Protein AF-A0A804Q3P9-F1 (afdb_monomer_lite)

Foldseek 3Di:
DDWDQAPVQAIAAELDDACDPVNVVVRVVSVHAHAEYEQFWLDCRSLLRSQVVCVVRVNHAYEYEPPRADPPHGDDSVVSNDPNYDYDDAQDPPDPRNVFKTKGWQWFADQDNGITIGIWIAGVVVRDIDTDQQKDAAAQADDPPQDLVQLLVQLACDPLQVVLVVPDDQDRDRRDDDPVSSSLSSLSVVQVVLDPRRNHSSDSVVVSVVRHRDIDRRPSCVVRRCVRCVVRCVVVVD

InterPro domains:
  IPR025638 Protein of unknown function DUF4336 [PF14234] (1-201)
  IPR025638 Protein of unknown function DUF4336 [PTHR33835] (1-233)

Radius of gyration: 20.21 Å; chains: 1; bounding box: 46×42×52 Å

Organism: Zea mays (NCBI:txid4577)

Secondary structure (DSSP, 8-state):
-EEEE-TTSSEEEES-----HHHHHHHHHT-S-EEEEEE-BS-HHHHTTHHHHHTT-TTSEEEE-SS---SSS---GGGGT--SPEEP-TT-TTSTTTTTEEEEEEEEEEETTEEEEEEEEEETTTTEEE-SSSSEEB-SS--TTS-HHHHHHHHS--HHHHHHTTT----------SHHHHHHHHHHHHHHHHSSS-S-SSS-HHHHHHHBTSEE--HHHHHHTGGG-HHHHTTT--

pLDDT: mean 92.07, std 8.04, range [42.03, 98.81]

Structure (mmCIF, N/CA/C/O backbone):
data_AF-A0A804Q3P9-F1
#
_entry.id   AF-A0A804Q3P9-F1
#
loop_
_atom_site.group_PDB
_atom_site.id
_atom_site.type_symbol
_atom_site.label_atom_id
_atom_site.label_alt_id
_atom_site.label_comp_id
_atom_site.label_asym_id
_atom_site.label_entity_id
_atom_site.label_seq_id
_atom_site.pdbx_PDB_ins_code
_atom_site.Cartn_x
_atom_site.Cartn_y
_atom_site.Cartn_z
_atom_site.occupancy
_atom_site.B_iso_or_equiv
_atom_site.auth_seq_id
_atom_site.auth_comp_id
_atom_site.auth_asym_id
_atom_site.auth_atom_id
_atom_site.pdbx_PDB_model_num
ATOM 1 N N . MET A 1 1 ? -2.570 5.074 0.315 1.00 95.44 1 MET A N 1
ATOM 2 C CA . MET A 1 1 ? -3.382 5.423 1.496 1.00 95.44 1 MET A CA 1
ATOM 3 C C . MET A 1 1 ? -4.798 5.731 1.061 1.00 95.44 1 MET A C 1
ATOM 5 O O . MET A 1 1 ? -4.960 6.460 0.091 1.00 95.44 1 MET A O 1
ATOM 9 N N . THR A 1 2 ? -5.785 5.227 1.794 1.00 97.81 2 THR A N 1
ATOM 10 C CA . THR A 1 2 ? -7.207 5.556 1.606 1.00 97.81 2 THR A CA 1
ATOM 11 C C . THR A 1 2 ? -7.805 5.922 2.956 1.00 97.81 2 THR A C 1
ATOM 13 O O . THR A 1 2 ? -7.411 5.349 3.970 1.00 97.81 2 THR A O 1
ATOM 16 N N . VAL A 1 3 ? -8.722 6.886 2.987 1.00 98.44 3 VAL A N 1
ATOM 17 C CA . VAL A 1 3 ? -9.342 7.380 4.222 1.00 98.44 3 VAL A CA 1
ATOM 18 C C . VAL A 1 3 ? -10.855 7.271 4.093 1.00 98.44 3 VAL A C 1
ATOM 20 O O . VAL A 1 3 ? -11.415 7.708 3.090 1.00 98.44 3 VAL A O 1
ATOM 23 N N . ILE A 1 4 ? -11.505 6.692 5.100 1.00 98.38 4 ILE A N 1
ATOM 24 C CA . ILE A 1 4 ? -12.964 6.560 5.186 1.00 98.38 4 ILE A CA 1
ATOM 25 C C . ILE A 1 4 ? -13.426 7.255 6.466 1.00 98.38 4 ILE A C 1
ATOM 27 O O . ILE A 1 4 ? -12.866 7.012 7.533 1.00 98.38 4 ILE A O 1
ATOM 31 N N . LYS A 1 5 ? -14.445 8.114 6.369 1.00 98.12 5 LYS A N 1
ATOM 32 C CA . LYS A 1 5 ? -15.145 8.669 7.535 1.00 98.12 5 LYS A CA 1
ATOM 33 C C . LYS A 1 5 ? -16.239 7.684 7.949 1.00 98.12 5 LYS A C 1
ATOM 35 O O . LYS A 1 5 ? -17.147 7.427 7.164 1.00 98.12 5 LYS A O 1
ATOM 40 N N . LEU A 1 6 ? -16.109 7.105 9.138 1.00 98.19 6 LEU A N 1
ATOM 41 C CA . LEU A 1 6 ? -17.028 6.110 9.694 1.00 98.19 6 LEU A CA 1
ATOM 42 C C . LEU A 1 6 ? -18.285 6.775 10.276 1.00 98.19 6 LEU A C 1
ATOM 44 O O . LEU A 1 6 ? -18.275 7.966 10.597 1.00 98.19 6 LEU A O 1
ATOM 48 N N . LYS A 1 7 ? -19.347 5.995 10.521 1.00 97.00 7 LYS A N 1
ATOM 49 C CA . LYS A 1 7 ? -20.541 6.450 11.263 1.00 97.00 7 LYS A CA 1
ATOM 50 C C . LYS A 1 7 ? -20.246 6.866 12.701 1.00 97.00 7 LYS A C 1
ATOM 52 O O . LYS A 1 7 ? -21.023 7.636 13.257 1.00 97.00 7 LYS A O 1
ATOM 57 N N . SER A 1 8 ? -19.143 6.400 13.293 1.00 96.88 8 SER A N 1
ATOM 58 C CA . SER A 1 8 ? -18.662 6.889 14.597 1.00 96.88 8 SER A CA 1
ATOM 59 C C . SER A 1 8 ? -18.321 8.385 14.576 1.00 96.88 8 SER A C 1
ATOM 61 O O . SER A 1 8 ? -18.269 9.017 15.627 1.00 96.88 8 SER A O 1
ATOM 63 N N . GLY A 1 9 ? -18.106 8.957 13.387 1.00 97.38 9 GLY A N 1
ATOM 64 C CA . GLY A 1 9 ? -17.647 10.327 13.184 1.00 97.38 9 GLY A CA 1
ATOM 65 C C . GLY A 1 9 ? -16.133 10.438 13.007 1.00 97.38 9 GLY A C 1
ATOM 66 O O . GLY A 1 9 ? -15.660 11.507 12.621 1.00 97.38 9 GLY A O 1
ATOM 67 N N . GLY A 1 10 ? -15.377 9.360 13.236 1.00 98.25 10 GLY A N 1
ATOM 68 C CA . GLY A 1 10 ? -13.929 9.329 13.058 1.00 98.25 10 GLY A CA 1
ATOM 69 C C . GLY A 1 10 ? -13.450 8.803 11.709 1.00 98.25 10 GLY A C 1
ATOM 70 O O . GLY A 1 10 ? -14.211 8.300 10.882 1.00 98.25 10 GLY A O 1
ATOM 71 N N . LEU A 1 11 ? -12.144 8.936 11.485 1.00 98.81 11 LEU A N 1
ATOM 72 C CA . LEU A 1 11 ? -11.455 8.501 10.279 1.00 98.81 11 LEU A CA 1
ATOM 73 C C . LEU A 1 11 ? -10.784 7.145 10.488 1.00 98.81 11 LEU A C 1
ATOM 75 O O . LEU A 1 11 ? -10.030 6.930 11.444 1.00 98.81 11 LEU A O 1
ATOM 79 N N . TRP A 1 12 ? -11.002 6.272 9.515 1.00 98.75 12 TRP A N 1
ATOM 80 C CA . TRP A 1 12 ? -10.310 5.012 9.322 1.00 98.75 12 TRP A CA 1
ATOM 81 C C . TRP A 1 12 ? -9.314 5.161 8.170 1.00 98.75 12 TRP A C 1
ATOM 83 O O . TRP A 1 12 ? -9.692 5.504 7.048 1.00 98.75 12 TRP A O 1
ATOM 93 N N . VAL A 1 13 ? -8.027 4.958 8.455 1.00 98.75 13 VAL A N 1
ATOM 94 C CA . VAL A 1 13 ? -6.921 5.208 7.521 1.00 98.75 13 VAL A CA 1
ATOM 95 C C . VAL A 1 13 ? -6.264 3.891 7.118 1.00 98.75 13 VAL A C 1
ATOM 97 O O . VAL A 1 13 ? -5.602 3.247 7.927 1.00 98.75 13 VAL A O 1
ATOM 100 N N . HIS A 1 14 ? -6.390 3.525 5.846 1.00 98.56 14 HIS A N 1
ATOM 101 C CA . HIS A 1 14 ? -5.778 2.349 5.228 1.00 98.56 14 HIS A CA 1
ATOM 102 C C . HIS A 1 14 ? -4.409 2.661 4.626 1.00 98.56 14 HIS A C 1
ATOM 104 O O . HIS A 1 14 ? -4.298 3.605 3.839 1.00 98.56 14 HIS A O 1
ATOM 110 N N . ALA A 1 15 ? -3.403 1.828 4.918 1.00 97.94 15 ALA A N 1
ATOM 111 C CA . ALA A 1 15 ? -2.051 1.892 4.350 1.00 97.94 15 ALA A CA 1
ATOM 112 C C . ALA A 1 15 ? -1.486 3.329 4.352 1.00 97.94 15 ALA A C 1
ATOM 114 O O . ALA A 1 15 ? -1.353 3.937 3.277 1.00 97.94 15 ALA A O 1
ATOM 115 N N . PRO A 1 16 ? -1.235 3.915 5.541 1.00 97.75 16 PRO A N 1
ATOM 116 C CA . PRO A 1 16 ? -0.785 5.297 5.656 1.00 97.75 16 PRO A CA 1
ATOM 117 C C . PRO A 1 16 ? 0.536 5.520 4.915 1.00 97.75 16 PRO A C 1
ATOM 119 O O . PRO A 1 16 ? 1.426 4.671 4.922 1.00 97.75 16 PRO A O 1
ATOM 122 N N . ILE A 1 17 ? 0.662 6.690 4.294 1.00 96.88 17 ILE A N 1
ATOM 123 C CA . ILE A 1 17 ? 1.896 7.149 3.640 1.00 96.88 17 ILE A CA 1
ATOM 124 C C . ILE A 1 17 ? 2.666 8.099 4.563 1.00 96.88 17 ILE A C 1
ATOM 126 O O . ILE A 1 17 ? 2.261 8.340 5.702 1.00 96.88 17 ILE A O 1
ATOM 130 N N . ALA A 1 18 ? 3.785 8.646 4.086 1.00 97.31 18 ALA A N 1
ATOM 131 C CA . ALA A 1 18 ? 4.560 9.628 4.834 1.00 97.31 18 ALA A CA 1
ATOM 132 C C . ALA A 1 18 ? 3.657 10.771 5.353 1.00 97.31 18 ALA A C 1
ATOM 134 O O . ALA A 1 18 ? 2.952 11.395 4.558 1.00 97.31 18 ALA A O 1
ATOM 135 N N . PRO A 1 19 ? 3.678 11.085 6.664 1.00 97.62 19 PRO A N 1
ATOM 136 C CA . PRO A 1 19 ? 2.856 12.143 7.249 1.00 97.62 19 PRO A CA 1
ATOM 137 C C . PRO A 1 19 ? 3.461 13.528 6.970 1.00 97.62 19 PRO A C 1
ATOM 139 O O . PRO A 1 19 ? 3.905 14.230 7.887 1.00 97.62 19 PRO A O 1
ATOM 142 N N . THR A 1 20 ? 3.525 13.908 5.693 1.00 98.19 20 THR A N 1
ATOM 143 C CA . THR A 1 20 ? 3.968 15.241 5.268 1.00 98.19 20 THR A CA 1
ATOM 144 C C . THR A 1 20 ? 2.990 16.313 5.750 1.00 98.19 20 THR A C 1
ATOM 146 O O . THR A 1 20 ? 1.881 16.011 6.203 1.00 98.19 20 THR A O 1
ATOM 149 N N . LYS A 1 21 ? 3.383 17.589 5.671 1.00 98.31 21 LYS A N 1
ATOM 150 C CA . LYS A 1 21 ? 2.507 18.694 6.091 1.00 98.31 21 LYS A CA 1
ATOM 151 C C . LYS A 1 21 ? 1.207 18.699 5.285 1.00 98.31 21 LYS A C 1
ATOM 153 O O . LYS A 1 21 ? 0.142 18.846 5.870 1.00 98.31 21 LYS A O 1
ATOM 158 N N . GLU A 1 22 ? 1.310 18.453 3.986 1.00 97.56 22 GLU A N 1
ATOM 159 C CA . GLU A 1 22 ? 0.210 18.389 3.025 1.00 97.56 22 GLU A CA 1
ATOM 160 C C . GLU A 1 22 ? -0.720 17.216 3.349 1.00 97.56 22 GLU A C 1
ATOM 162 O O . GLU A 1 22 ? -1.927 17.397 3.466 1.00 97.56 22 GLU A O 1
ATOM 167 N N . CYS A 1 23 ? -0.162 16.024 3.599 1.00 97.81 23 CYS A N 1
ATOM 168 C CA . CYS A 1 23 ? -0.943 14.848 3.985 1.00 97.81 23 CYS A CA 1
ATOM 169 C C . CYS A 1 23 ? -1.743 15.081 5.275 1.00 97.81 23 CYS A C 1
ATOM 171 O O . CYS A 1 23 ? -2.920 14.733 5.357 1.00 97.81 23 CYS A O 1
ATOM 173 N N . ILE A 1 24 ? -1.107 15.663 6.295 1.00 98.19 24 ILE A N 1
ATOM 174 C CA . ILE A 1 24 ? -1.762 15.948 7.575 1.00 98.19 24 ILE A CA 1
ATOM 175 C C . ILE A 1 24 ? -2.804 17.060 7.429 1.00 98.19 24 ILE A C 1
ATOM 177 O O . ILE A 1 24 ? -3.842 17.001 8.085 1.00 98.19 24 ILE A O 1
ATOM 181 N N . GLN A 1 25 ? -2.551 18.054 6.580 1.00 98.12 25 GLN A N 1
ATOM 182 C CA . GLN A 1 25 ? -3.500 19.123 6.298 1.00 98.12 25 GLN A CA 1
ATOM 183 C C . GLN A 1 25 ? -4.765 18.582 5.613 1.00 98.12 25 GLN A C 1
ATOM 185 O O . GLN A 1 25 ? -5.858 18.842 6.106 1.00 98.12 25 GLN A O 1
ATOM 190 N N . MET A 1 26 ? -4.624 17.721 4.598 1.00 97.69 26 MET A N 1
ATOM 191 C CA . MET A 1 26 ? -5.769 17.070 3.941 1.00 97.69 26 MET A CA 1
ATOM 192 C C . MET A 1 26 ? -6.620 16.241 4.915 1.00 97.69 26 MET A C 1
ATOM 194 O O . MET A 1 26 ? -7.840 16.231 4.817 1.00 97.69 26 MET A O 1
ATOM 198 N N . LEU A 1 27 ? -6.006 15.563 5.892 1.00 97.94 27 LEU A N 1
ATOM 199 C CA . LEU A 1 27 ? -6.759 14.830 6.921 1.00 97.94 27 LEU A CA 1
ATOM 200 C C . LEU A 1 27 ? -7.539 15.760 7.855 1.00 97.94 27 LEU A C 1
ATOM 202 O O . LEU A 1 27 ? -8.645 15.420 8.263 1.00 97.94 27 LEU A O 1
ATOM 206 N N . LYS A 1 28 ? -6.975 16.924 8.199 1.00 96.56 28 LYS A N 1
ATOM 207 C CA . LYS A 1 28 ? -7.652 17.919 9.045 1.00 96.56 28 LYS A CA 1
ATOM 208 C C . LYS A 1 28 ? -8.864 18.531 8.350 1.00 96.56 28 LYS A C 1
ATOM 210 O O . LYS A 1 28 ? -9.855 18.803 9.016 1.00 96.56 28 LYS A O 1
ATOM 215 N N . GLU A 1 29 ? -8.800 18.711 7.035 1.00 98.00 29 GLU A N 1
ATOM 216 C CA . GLU A 1 29 ? -9.904 19.243 6.224 1.00 98.00 29 GLU A CA 1
ATOM 217 C C . GLU A 1 29 ? -11.140 18.331 6.210 1.00 98.00 29 GLU A C 1
ATOM 219 O O . GLU A 1 29 ? -12.243 18.806 5.960 1.00 98.00 29 GLU A O 1
ATOM 224 N N . LEU A 1 30 ? -10.991 17.042 6.546 1.00 97.62 30 LEU A N 1
ATOM 225 C CA . LEU A 1 30 ? -12.114 16.103 6.688 1.00 97.62 30 LEU A CA 1
ATOM 226 C C . LEU A 1 30 ? -12.936 16.310 7.977 1.00 97.62 30 LEU A C 1
ATOM 228 O O . LEU A 1 30 ? -13.959 15.635 8.164 1.00 97.62 30 LEU A O 1
ATOM 232 N N . ASP A 1 31 ? -12.478 17.208 8.858 1.00 96.19 31 ASP A N 1
ATOM 233 C CA . ASP A 1 31 ? -13.121 17.611 10.113 1.00 96.19 31 ASP A CA 1
ATOM 234 C C . ASP A 1 31 ? -13.619 16.409 10.934 1.00 96.19 31 ASP A C 1
ATOM 236 O O . ASP A 1 31 ? -14.812 16.203 11.181 1.00 96.19 31 ASP A O 1
ATOM 240 N N . ALA A 1 32 ? -12.680 15.510 11.239 1.00 98.00 32 ALA A N 1
ATOM 241 C CA . ALA A 1 32 ? -12.914 14.285 11.992 1.00 98.00 32 ALA A CA 1
ATOM 242 C C . ALA A 1 32 ? -11.611 13.782 12.641 1.00 98.00 32 ALA A C 1
ATOM 244 O O . ALA A 1 32 ? -10.532 13.914 12.052 1.00 98.00 32 ALA A O 1
ATOM 245 N N . PRO A 1 33 ? -11.670 13.184 13.843 1.00 98.06 33 PRO A N 1
ATOM 246 C CA . PRO A 1 33 ? -10.495 12.598 14.478 1.00 98.06 33 PRO A CA 1
ATOM 247 C C . PRO A 1 33 ? -10.064 11.315 13.758 1.00 98.06 33 PRO A C 1
ATOM 249 O O . PRO A 1 33 ? -10.901 10.511 13.366 1.00 98.06 33 PRO A O 1
ATOM 252 N N . VAL A 1 34 ? -8.757 11.064 13.640 1.00 98.62 34 VAL A N 1
ATOM 253 C CA . VAL A 1 34 ? -8.260 9.743 13.214 1.00 98.62 34 VAL A CA 1
ATOM 254 C C . VAL A 1 34 ? -8.448 8.747 14.356 1.00 98.62 34 VAL A C 1
ATOM 256 O O . VAL A 1 34 ? -7.781 8.849 15.385 1.00 98.62 34 VAL A O 1
ATOM 259 N N . GLU A 1 35 ? -9.355 7.789 14.169 1.00 98.50 35 GLU A N 1
ATOM 260 C CA . GLU A 1 35 ? -9.678 6.745 15.150 1.00 98.50 35 GLU A CA 1
ATOM 261 C C . GLU A 1 35 ? -8.872 5.472 14.906 1.00 98.50 35 GLU A C 1
ATOM 263 O O . GLU A 1 35 ? -8.449 4.802 15.855 1.00 98.50 35 GLU A O 1
ATOM 268 N N . HIS A 1 36 ? -8.632 5.138 13.636 1.00 98.69 36 HIS A N 1
ATOM 269 C CA . HIS A 1 36 ? -8.018 3.874 13.252 1.00 98.69 36 HIS A CA 1
ATOM 270 C C . HIS A 1 36 ? -6.950 4.062 12.180 1.00 98.69 36 HIS A C 1
ATOM 272 O O . HIS A 1 36 ? -7.174 4.720 11.166 1.00 98.69 36 HIS A O 1
ATOM 278 N N . ILE A 1 37 ? -5.791 3.442 12.400 1.00 98.81 37 ILE A N 1
ATOM 279 C CA . ILE A 1 37 ? -4.701 3.354 11.426 1.00 98.81 37 ILE A CA 1
ATOM 280 C C . ILE A 1 37 ? -4.478 1.881 11.120 1.00 98.81 37 ILE A C 1
ATOM 282 O O . ILE A 1 37 ? -4.207 1.098 12.028 1.00 98.81 37 ILE A O 1
ATOM 286 N N . VAL A 1 38 ? -4.570 1.510 9.850 1.00 98.75 38 VAL A N 1
ATOM 287 C CA . VAL A 1 38 ? -4.526 0.124 9.396 1.00 98.75 38 VAL A CA 1
ATOM 288 C C . VAL A 1 38 ? -3.304 -0.108 8.519 1.00 98.75 38 VAL A C 1
ATOM 290 O O . VAL A 1 38 ? -3.146 0.517 7.471 1.00 98.75 38 VAL A O 1
ATOM 293 N N . LEU A 1 39 ? -2.453 -1.040 8.943 1.00 98.62 39 LEU A N 1
ATOM 294 C CA . LEU A 1 39 ? -1.408 -1.651 8.130 1.00 98.62 39 LEU A CA 1
ATOM 295 C C . LEU A 1 39 ? -1.962 -2.959 7.536 1.00 98.62 39 LEU A C 1
ATOM 297 O O . LEU A 1 39 ? -2.027 -3.958 8.254 1.00 98.62 39 LEU A O 1
ATOM 301 N N . PRO A 1 40 ? -2.369 -2.978 6.258 1.00 97.81 40 PRO A N 1
ATOM 302 C CA . PRO A 1 40 ? -3.089 -4.109 5.668 1.00 97.81 40 PRO A CA 1
ATOM 303 C C . PRO A 1 40 ? -2.180 -5.249 5.196 1.00 97.81 40 PRO A C 1
ATOM 305 O O . PRO A 1 40 ? -2.678 -6.318 4.881 1.00 97.81 40 PRO A O 1
ATOM 308 N N . THR A 1 41 ? -0.861 -5.061 5.154 1.00 96.19 41 THR A N 1
ATOM 309 C CA . THR A 1 41 ? 0.103 -6.035 4.611 1.00 96.19 41 THR A CA 1
ATOM 310 C C . THR A 1 41 ? 1.348 -6.131 5.498 1.00 96.19 41 THR A C 1
ATOM 312 O O . THR A 1 41 ? 1.532 -5.338 6.425 1.00 96.19 41 THR A O 1
ATOM 315 N N . PHE A 1 42 ? 2.218 -7.111 5.252 1.00 92.81 42 PHE A N 1
ATOM 316 C CA . PHE A 1 42 ? 3.540 -7.186 5.890 1.00 92.81 42 PHE A CA 1
ATOM 317 C C . PHE A 1 42 ? 4.607 -6.332 5.191 1.00 92.81 42 PHE A C 1
ATOM 319 O O . PHE A 1 42 ? 5.658 -6.084 5.793 1.00 92.81 42 PHE A O 1
ATOM 326 N N . ALA A 1 43 ? 4.363 -5.943 3.936 1.00 91.06 43 ALA A N 1
ATOM 327 C CA . ALA A 1 43 ? 5.351 -5.342 3.050 1.00 91.06 43 ALA A CA 1
ATOM 328 C C . ALA A 1 43 ? 5.952 -4.051 3.638 1.00 91.06 43 ALA A C 1
ATOM 330 O O . ALA A 1 43 ? 5.263 -3.238 4.269 1.00 91.06 43 ALA A O 1
ATOM 331 N N . TYR A 1 44 ? 7.268 -3.889 3.492 1.00 91.31 44 TYR A N 1
ATOM 332 C CA . TYR A 1 44 ? 8.036 -2.858 4.193 1.00 91.31 44 TYR A CA 1
ATOM 333 C C . TYR A 1 44 ? 7.636 -1.442 3.756 1.00 91.31 44 TYR A C 1
ATOM 335 O O . TYR A 1 44 ? 7.470 -0.556 4.594 1.00 91.31 44 TYR A O 1
ATOM 343 N N . GLU A 1 45 ? 7.407 -1.256 2.462 1.00 91.69 45 GLU A N 1
ATOM 344 C CA . GLU A 1 45 ? 6.959 -0.027 1.810 1.00 91.69 45 GLU A CA 1
ATOM 345 C C . GLU A 1 45 ? 5.628 0.502 2.370 1.00 91.69 45 GLU A C 1
ATOM 347 O O . GLU A 1 45 ? 5.432 1.715 2.448 1.00 91.69 45 GLU A O 1
ATOM 352 N N . HIS A 1 46 ? 4.754 -0.384 2.856 1.00 95.31 46 HIS A N 1
ATOM 353 C CA . HIS A 1 46 ? 3.493 -0.024 3.511 1.00 95.31 46 HIS A CA 1
ATOM 354 C C . HIS A 1 46 ? 3.627 0.110 5.035 1.00 95.31 46 HIS A C 1
ATOM 356 O O . HIS A 1 46 ? 2.807 0.763 5.680 1.00 95.31 46 HIS A O 1
ATOM 362 N N . LYS A 1 47 ? 4.666 -0.490 5.622 1.00 95.38 47 LYS A N 1
ATOM 363 C CA . LYS A 1 47 ? 4.927 -0.521 7.068 1.00 95.38 47 LYS A CA 1
ATOM 364 C C . LYS A 1 47 ? 5.715 0.685 7.563 1.00 95.38 47 LYS A C 1
ATOM 366 O O . LYS A 1 47 ? 5.422 1.201 8.641 1.00 95.38 47 LYS A O 1
ATOM 371 N N . ILE A 1 48 ? 6.698 1.144 6.788 1.00 95.56 48 ILE A N 1
ATOM 372 C CA . ILE A 1 48 ? 7.691 2.145 7.210 1.00 95.56 48 ILE A CA 1
ATOM 373 C C . ILE A 1 48 ? 7.057 3.452 7.713 1.00 95.56 48 ILE A C 1
ATOM 375 O O . ILE A 1 48 ? 7.568 4.077 8.643 1.00 95.56 48 ILE A O 1
ATOM 379 N N . PHE A 1 49 ? 5.914 3.852 7.149 1.00 97.25 49 PHE A N 1
ATOM 380 C CA . PHE A 1 49 ? 5.251 5.104 7.509 1.00 97.25 49 PHE A CA 1
ATOM 381 C C . PHE A 1 49 ? 4.235 4.984 8.644 1.00 97.25 49 PHE A C 1
ATOM 383 O O . PHE A 1 49 ? 3.860 6.010 9.207 1.00 97.25 49 PHE A O 1
ATOM 390 N N . VAL A 1 50 ? 3.850 3.776 9.063 1.00 98.25 50 VAL A N 1
ATOM 391 C CA . VAL A 1 50 ? 2.850 3.579 10.128 1.00 98.25 50 VAL A CA 1
ATOM 392 C C . VAL A 1 50 ? 3.319 4.185 11.452 1.00 98.25 50 VAL A C 1
ATOM 394 O O . VAL A 1 50 ? 2.556 4.893 12.106 1.00 98.25 50 VAL A O 1
ATOM 397 N N . GLY A 1 51 ? 4.581 3.968 11.834 1.00 97.88 51 GLY A N 1
ATOM 398 C CA . GLY A 1 51 ? 5.163 4.544 13.051 1.00 97.88 51 GLY A CA 1
ATOM 399 C C . GLY A 1 51 ? 5.202 6.082 13.029 1.00 97.88 51 GLY A C 1
ATOM 400 O O . GLY A 1 51 ? 4.666 6.726 13.930 1.00 97.88 51 GLY A O 1
ATOM 401 N N . PRO A 1 52 ? 5.812 6.721 12.012 1.00 97.94 52 PRO A N 1
ATOM 402 C CA . PRO A 1 52 ? 5.753 8.173 11.839 1.00 97.94 52 PRO A CA 1
ATOM 403 C C . PRO A 1 52 ? 4.340 8.755 11.812 1.00 97.94 52 PRO A C 1
ATOM 405 O O . PRO A 1 52 ? 4.107 9.803 12.416 1.00 97.94 52 PRO A O 1
ATOM 408 N N . PHE A 1 53 ? 3.409 8.091 11.130 1.00 98.56 53 PHE A N 1
ATOM 409 C CA . PHE A 1 53 ? 2.037 8.558 10.983 1.00 98.56 53 PHE A CA 1
ATOM 410 C C . PHE A 1 53 ? 1.265 8.467 12.304 1.00 98.56 53 PHE A C 1
ATOM 412 O O . PHE A 1 53 ? 0.618 9.435 12.701 1.00 98.56 53 PHE A O 1
ATOM 419 N N . SER A 1 54 ? 1.403 7.367 13.051 1.00 98.06 54 SER A N 1
ATOM 420 C CA . SER A 1 54 ? 0.742 7.201 14.352 1.00 98.06 54 SER A CA 1
ATOM 421 C C . SER A 1 54 ? 1.183 8.240 15.386 1.00 98.06 54 SER A C 1
ATOM 423 O O . SER A 1 54 ? 0.364 8.706 16.174 1.00 98.06 54 SER A O 1
ATOM 425 N N . ARG A 1 55 ? 2.434 8.720 15.328 1.00 97.69 55 ARG A N 1
ATOM 426 C CA . ARG A 1 55 ? 2.905 9.828 16.184 1.00 97.69 55 ARG A CA 1
ATOM 427 C C . ARG A 1 55 ? 2.156 11.143 15.955 1.00 97.69 55 ARG A C 1
ATOM 429 O O . ARG A 1 55 ? 2.107 11.967 16.864 1.00 97.69 55 ARG A O 1
ATOM 436 N N . LYS A 1 56 ? 1.584 11.366 14.765 1.00 98.12 56 LYS A N 1
ATOM 437 C CA . LYS A 1 56 ? 0.733 12.539 14.489 1.00 98.12 56 LYS A CA 1
ATOM 438 C C . LYS A 1 56 ? -0.681 12.383 15.045 1.00 98.12 56 LYS A C 1
ATOM 440 O O . LYS A 1 56 ? -1.338 13.390 15.290 1.00 98.12 56 LYS A O 1
ATOM 445 N N . PHE A 1 57 ? -1.114 11.148 15.292 1.00 97.75 57 PHE A N 1
ATOM 446 C CA . PHE A 1 57 ? -2.452 10.806 15.770 1.00 97.75 57 PHE A CA 1
ATOM 447 C C . PHE A 1 57 ? -2.370 9.837 16.962 1.00 97.75 57 PHE A C 1
ATOM 449 O O . PHE A 1 57 ? -2.816 8.695 16.866 1.00 97.75 57 PHE A O 1
ATOM 456 N N . PRO A 1 58 ? -1.820 10.268 18.113 1.00 97.06 58 PRO A N 1
ATOM 457 C CA . PRO A 1 58 ? -1.482 9.373 19.226 1.00 97.06 58 PRO A CA 1
ATOM 458 C C . PRO A 1 58 ? -2.689 8.705 19.904 1.00 97.06 58 PRO A C 1
ATOM 460 O O . PRO A 1 58 ? -2.511 7.794 20.708 1.00 97.06 58 PRO A O 1
ATOM 463 N N . LYS A 1 59 ? -3.911 9.172 19.616 1.00 97.25 59 LYS A N 1
ATOM 464 C CA . LYS A 1 59 ? -5.163 8.586 20.115 1.00 97.25 59 LYS A CA 1
ATOM 465 C C . LYS A 1 59 ? -5.715 7.479 19.209 1.00 97.25 59 LYS A C 1
ATOM 467 O O . LYS A 1 59 ? -6.621 6.770 19.633 1.00 97.25 59 LYS A O 1
ATOM 472 N N . ALA A 1 60 ? -5.199 7.339 17.987 1.00 98.38 60 ALA A N 1
ATOM 473 C CA . ALA A 1 60 ? -5.680 6.346 17.040 1.00 98.38 60 ALA A CA 1
ATOM 474 C C . ALA A 1 60 ? -5.266 4.930 17.469 1.00 98.38 60 ALA A C 1
ATOM 476 O O . ALA A 1 60 ? -4.115 4.688 17.840 1.00 98.38 60 ALA A O 1
ATOM 477 N N . GLN A 1 61 ? -6.188 3.975 17.365 1.00 98.56 61 GLN A N 1
ATOM 478 C CA . GLN A 1 61 ? -5.872 2.558 17.509 1.00 98.56 61 GLN A CA 1
ATOM 479 C C . GLN A 1 61 ? -5.195 2.060 16.230 1.00 98.56 61 GLN A C 1
ATOM 481 O O . GLN A 1 61 ? -5.734 2.195 15.130 1.00 98.56 61 GLN A O 1
ATOM 486 N N . ILE A 1 62 ? -4.025 1.443 16.384 1.00 98.69 62 ILE A N 1
ATOM 487 C CA . ILE A 1 62 ? -3.302 0.828 15.271 1.00 98.69 62 ILE A CA 1
ATOM 488 C C . ILE A 1 62 ? -3.767 -0.618 15.105 1.00 98.69 62 ILE A C 1
ATOM 490 O O . ILE A 1 62 ? -3.855 -1.360 16.089 1.00 98.69 62 ILE A O 1
ATOM 494 N N . TRP A 1 63 ? -4.016 -1.015 13.864 1.00 98.62 63 TRP A N 1
ATOM 495 C CA . TRP A 1 63 ? -4.363 -2.369 13.460 1.00 98.62 63 TRP A CA 1
ATOM 496 C C . TRP A 1 63 ? -3.380 -2.855 12.407 1.00 98.62 63 TRP A C 1
ATOM 498 O O . TRP A 1 63 ? -3.006 -2.102 11.509 1.00 98.62 63 TRP A O 1
ATOM 508 N N . VAL A 1 64 ? -2.936 -4.101 12.521 1.00 98.31 64 VAL A N 1
ATOM 509 C CA . VAL A 1 64 ? -1.914 -4.666 11.633 1.00 98.31 64 VAL A CA 1
ATOM 510 C C . VAL A 1 64 ? -2.371 -6.006 11.088 1.00 98.31 64 VAL A C 1
ATOM 512 O O . VAL A 1 64 ? -2.979 -6.797 11.808 1.00 98.31 64 VAL A O 1
ATOM 515 N N . ALA A 1 65 ? -2.046 -6.283 9.828 1.00 97.50 65 ALA A N 1
ATOM 516 C CA . ALA A 1 65 ? -2.217 -7.609 9.257 1.00 97.50 65 ALA A CA 1
ATOM 517 C C . ALA A 1 65 ? -1.522 -8.646 10.155 1.00 97.50 65 ALA A C 1
ATOM 519 O O . ALA A 1 65 ? -0.448 -8.343 10.689 1.00 97.50 65 ALA A O 1
ATOM 520 N N . PRO A 1 66 ? -2.094 -9.844 10.349 1.00 95.12 66 PRO A N 1
ATOM 521 C CA . PRO A 1 66 ? -1.461 -10.875 11.165 1.00 95.12 66 PRO A CA 1
ATOM 522 C C . PRO A 1 66 ? -0.134 -11.322 10.535 1.00 95.12 66 PRO A C 1
ATOM 524 O O . PRO A 1 66 ? 0.129 -11.036 9.377 1.00 95.12 66 PRO A O 1
ATOM 527 N N . ARG A 1 67 ? 0.714 -12.056 11.266 1.00 92.62 67 ARG A N 1
ATOM 528 C CA . ARG A 1 67 ? 1.981 -12.606 10.725 1.00 92.62 67 ARG A CA 1
ATOM 529 C C . ARG A 1 67 ? 2.949 -11.541 10.175 1.00 92.62 67 ARG A C 1
ATOM 531 O O . ARG A 1 67 ? 3.641 -11.774 9.183 1.00 92.62 67 ARG A O 1
ATOM 538 N N . GLN A 1 68 ? 3.010 -10.381 10.829 1.00 94.31 68 GLN A N 1
ATOM 539 C CA . GLN A 1 68 ? 4.043 -9.383 10.551 1.00 94.31 68 GLN A CA 1
ATOM 540 C C . GLN A 1 68 ? 5.431 -9.994 10.710 1.00 94.31 68 GLN A C 1
ATOM 542 O O . GLN A 1 68 ? 5.691 -10.713 11.673 1.00 94.31 68 GLN A O 1
ATOM 547 N N . TRP A 1 69 ? 6.314 -9.676 9.769 1.00 92.81 69 TRP A N 1
ATOM 548 C CA . TRP A 1 69 ? 7.703 -10.102 9.817 1.00 92.81 69 TRP A CA 1
ATOM 549 C C . TRP A 1 69 ? 8.624 -9.091 9.125 1.00 92.81 69 TRP A C 1
ATOM 551 O O . TRP A 1 69 ? 8.149 -8.154 8.468 1.00 92.81 69 TRP A O 1
ATOM 561 N N . SER A 1 70 ? 9.935 -9.260 9.280 1.00 90.62 70 SER A N 1
ATOM 562 C CA . SER A 1 70 ? 10.947 -8.504 8.539 1.00 90.62 70 SER A CA 1
ATOM 563 C C . SER A 1 70 ? 12.145 -9.367 8.150 1.00 90.62 70 SER A C 1
ATOM 565 O O . SER A 1 70 ? 12.419 -10.394 8.767 1.00 90.62 70 SER A O 1
ATOM 567 N N . TRP A 1 71 ? 12.866 -8.913 7.128 1.00 88.31 71 TRP A N 1
ATOM 568 C CA . TRP A 1 71 ? 14.084 -9.528 6.606 1.00 88.31 71 TRP A CA 1
ATOM 569 C C . TRP A 1 71 ? 15.269 -8.557 6.766 1.00 88.31 71 TRP A C 1
ATOM 571 O O . TRP A 1 71 ? 15.052 -7.348 6.660 1.00 88.31 71 TRP A O 1
ATOM 581 N N . PRO A 1 72 ? 16.513 -9.026 6.997 1.00 90.00 72 PRO A N 1
ATOM 582 C CA . PRO A 1 72 ? 16.944 -10.424 7.166 1.00 90.00 72 PRO A CA 1
ATOM 583 C C . PRO A 1 72 ? 16.685 -10.992 8.564 1.00 90.00 72 PRO A C 1
ATOM 585 O O . PRO A 1 72 ? 16.785 -12.196 8.769 1.00 90.00 72 PRO A O 1
ATOM 588 N N . ILE A 1 73 ? 16.346 -10.130 9.521 1.00 90.50 73 ILE A N 1
ATOM 589 C CA . ILE A 1 73 ? 16.045 -10.496 10.904 1.00 90.50 73 ILE A CA 1
ATOM 590 C C . ILE A 1 73 ? 14.588 -10.141 11.164 1.00 90.50 73 ILE A C 1
ATOM 592 O O . ILE A 1 73 ? 14.151 -9.040 10.817 1.00 90.50 73 ILE A O 1
ATOM 596 N N . ASN A 1 74 ? 13.851 -11.056 11.791 1.00 92.25 74 ASN A N 1
ATOM 597 C CA . ASN A 1 74 ? 12.459 -10.836 12.157 1.00 92.25 74 ASN A CA 1
ATOM 598 C C . ASN A 1 74 ? 12.369 -9.956 13.415 1.00 92.25 74 ASN A C 1
ATOM 600 O O . ASN A 1 74 ? 12.416 -10.450 14.541 1.00 92.25 74 ASN A O 1
ATOM 604 N N . LEU A 1 75 ? 12.306 -8.643 13.208 1.00 93.31 75 LEU A N 1
ATOM 605 C CA . LEU A 1 75 ? 12.276 -7.629 14.251 1.00 93.31 75 LEU A CA 1
ATOM 606 C C . LEU A 1 75 ? 10.831 -7.360 14.692 1.00 93.31 75 LEU A C 1
ATOM 608 O O . LEU A 1 75 ? 9.917 -7.365 13.862 1.00 93.31 75 LEU A O 1
ATOM 612 N N . PRO A 1 76 ? 10.613 -7.078 15.987 1.00 93.81 76 PRO A N 1
ATOM 613 C CA . PRO A 1 76 ? 9.293 -6.738 16.497 1.00 93.81 76 PRO A CA 1
ATOM 614 C C . PRO A 1 76 ? 8.809 -5.386 15.944 1.00 93.81 76 PRO A C 1
ATOM 616 O O . PRO A 1 76 ? 9.601 -4.537 15.527 1.00 93.81 76 PRO A O 1
ATOM 619 N N . LEU A 1 77 ? 7.492 -5.164 15.957 1.00 95.25 77 LEU A N 1
ATOM 620 C CA . LEU A 1 77 ? 6.855 -3.961 15.401 1.00 95.25 77 LEU A CA 1
ATOM 621 C C . LEU A 1 77 ? 7.334 -2.661 16.065 1.00 95.25 77 LEU A C 1
ATOM 623 O O . LEU A 1 77 ? 7.438 -1.621 15.410 1.00 95.25 77 LEU A O 1
ATOM 627 N N . GLU A 1 78 ? 7.693 -2.733 17.341 1.00 95.81 78 GLU A N 1
ATOM 628 C CA . GLU A 1 78 ? 8.219 -1.638 18.146 1.00 95.81 78 GLU A CA 1
ATOM 629 C C . GLU A 1 78 ? 9.529 -1.085 17.577 1.00 95.81 78 GLU A C 1
ATOM 631 O O . GLU A 1 78 ? 9.768 0.121 17.656 1.00 95.81 78 GLU A O 1
ATOM 636 N N . PHE A 1 79 ? 10.341 -1.929 16.928 1.00 94.31 79 PHE A N 1
ATOM 637 C CA . PHE A 1 79 ? 11.557 -1.487 16.240 1.00 94.31 79 PHE A CA 1
ATOM 638 C C . PHE A 1 79 ? 11.238 -0.531 15.080 1.00 94.31 79 PHE A C 1
ATOM 640 O O . PHE A 1 79 ? 11.994 0.395 14.794 1.00 94.31 79 PHE A O 1
ATOM 647 N N . PHE A 1 80 ? 10.073 -0.699 14.452 1.00 93.56 80 PHE A N 1
ATOM 648 C CA . PHE A 1 80 ? 9.557 0.186 13.405 1.00 93.56 80 PHE A CA 1
ATOM 649 C C . PHE A 1 80 ? 8.732 1.357 13.970 1.00 93.56 80 PHE A C 1
ATOM 651 O O . PHE A 1 80 ? 8.116 2.121 13.223 1.00 93.56 80 PHE A O 1
ATOM 658 N N . GLY A 1 81 ? 8.707 1.523 15.296 1.00 95.81 81 GLY A N 1
ATOM 659 C CA . GLY A 1 81 ? 7.953 2.570 15.980 1.00 95.81 81 GLY A CA 1
ATOM 660 C C . GLY A 1 81 ? 6.439 2.345 15.981 1.00 95.81 81 GLY A C 1
ATOM 661 O O . GLY A 1 81 ? 5.686 3.311 16.111 1.00 95.81 81 GLY A O 1
ATOM 662 N N . ILE A 1 82 ? 5.990 1.100 15.801 1.00 97.56 82 ILE A N 1
ATOM 663 C CA . ILE A 1 82 ? 4.578 0.713 15.823 1.00 97.56 82 ILE A CA 1
ATOM 664 C C . ILE A 1 82 ? 4.289 0.075 17.185 1.00 97.56 82 ILE A C 1
ATOM 666 O O . ILE A 1 82 ? 4.687 -1.054 17.448 1.00 97.56 82 ILE A O 1
ATOM 670 N N . PHE A 1 83 ? 3.590 0.805 18.053 1.00 96.44 83 PHE A N 1
ATOM 671 C CA . PHE A 1 83 ? 3.288 0.381 19.423 1.00 96.44 83 PHE A CA 1
ATOM 672 C C . PHE A 1 83 ? 1.790 0.133 19.608 1.00 96.44 83 PHE A C 1
ATOM 674 O O . PHE A 1 83 ? 0.970 0.808 18.988 1.00 96.44 83 PHE A O 1
ATOM 681 N N . ARG A 1 84 ? 1.426 -0.782 20.520 1.00 94.75 84 ARG A N 1
ATOM 682 C CA . ARG A 1 84 ? 0.024 -1.067 20.908 1.00 94.75 84 ARG A CA 1
ATOM 683 C C . ARG A 1 84 ? -0.875 -1.472 19.729 1.00 94.75 84 ARG A C 1
ATOM 685 O O . ARG A 1 84 ? -2.084 -1.225 19.746 1.00 94.75 84 ARG A O 1
ATOM 692 N N . ALA A 1 85 ? -0.284 -2.074 18.700 1.00 97.56 85 ALA A N 1
ATOM 693 C CA . ALA A 1 85 ? -1.019 -2.569 17.549 1.00 97.56 85 ALA A CA 1
ATOM 694 C C . ALA A 1 85 ? -1.878 -3.784 17.924 1.00 97.56 85 ALA A C 1
ATOM 696 O O . ALA A 1 85 ? -1.435 -4.664 18.661 1.00 97.56 85 ALA A O 1
ATOM 697 N N . LYS A 1 86 ? -3.097 -3.842 17.386 1.00 97.69 86 LYS A N 1
ATOM 698 C CA . LYS A 1 86 ? -3.966 -5.019 17.462 1.00 97.69 86 LYS A CA 1
ATOM 699 C C . LYS A 1 86 ? -3.881 -5.804 16.150 1.00 97.69 86 LYS A C 1
ATOM 701 O O . LYS A 1 86 ? -3.929 -5.186 15.084 1.00 97.69 86 LYS A O 1
ATOM 706 N N . PRO A 1 87 ? -3.747 -7.138 16.189 1.00 97.00 87 PRO A N 1
ATOM 707 C CA . PRO A 1 87 ? -3.779 -7.932 14.973 1.00 97.00 87 PRO A CA 1
ATOM 708 C C . PRO A 1 87 ? -5.198 -7.940 14.397 1.00 97.00 87 PRO A C 1
ATOM 710 O O . PRO A 1 87 ? -6.171 -8.105 15.131 1.00 97.00 87 PRO A O 1
ATOM 713 N N . LEU A 1 88 ? -5.299 -7.787 13.082 1.00 97.88 88 LEU A N 1
ATOM 714 C CA . LEU A 1 88 ? -6.513 -8.074 12.327 1.00 97.88 88 LEU A CA 1
ATOM 715 C C . LEU A 1 88 ? -6.729 -9.589 12.259 1.00 97.88 88 LEU A C 1
ATOM 717 O O . LEU A 1 88 ? -5.765 -10.361 12.220 1.00 97.88 88 LEU A O 1
ATOM 721 N N . LYS A 1 89 ? -7.994 -10.006 12.215 1.00 96.56 89 LYS A N 1
ATOM 722 C CA . LYS A 1 89 ? -8.399 -11.409 12.070 1.00 96.56 89 LYS A CA 1
ATOM 723 C C . LYS A 1 89 ? -9.247 -11.599 10.818 1.00 96.56 89 LYS A C 1
ATOM 725 O O . LYS A 1 89 ? -9.796 -10.639 10.282 1.00 96.56 89 LYS A O 1
ATOM 730 N N . ASP A 1 90 ? -9.308 -12.830 10.334 1.00 95.25 90 ASP A N 1
ATOM 731 C CA . ASP A 1 90 ? -10.146 -13.164 9.185 1.00 95.25 90 ASP A CA 1
ATOM 732 C C . ASP A 1 90 ? -11.623 -13.048 9.564 1.00 95.25 90 ASP A C 1
ATOM 734 O O . ASP A 1 90 ? -11.995 -13.521 10.635 1.00 95.25 90 ASP A O 1
ATOM 738 N N . GLU A 1 91 ? -12.413 -12.379 8.719 1.00 93.00 91 GLU A N 1
ATOM 739 C CA . GLU A 1 91 ? -13.865 -12.198 8.893 1.00 93.00 91 GLU A CA 1
ATOM 740 C C . GLU A 1 91 ? -14.264 -11.727 10.312 1.00 93.00 91 GLU A C 1
ATOM 742 O O . GLU A 1 91 ? -15.233 -12.197 10.900 1.00 93.00 91 GLU A O 1
ATOM 747 N N . ASP A 1 92 ? -13.485 -10.793 10.876 1.00 92.81 92 ASP A N 1
ATOM 748 C CA . ASP A 1 92 ? -13.611 -10.343 12.271 1.00 92.81 92 ASP A CA 1
ATOM 749 C C . ASP A 1 92 ? -14.863 -9.485 12.512 1.00 92.81 92 ASP A C 1
ATOM 751 O O . ASP A 1 92 ? -14.930 -8.312 12.116 1.00 92.81 92 ASP A O 1
ATOM 755 N N . ASP A 1 93 ? -15.825 -10.063 13.227 1.00 92.50 93 ASP A N 1
ATOM 756 C CA . ASP A 1 93 ? -17.086 -9.429 13.595 1.00 92.50 93 ASP A CA 1
ATOM 757 C C . ASP A 1 93 ? -16.994 -8.509 14.827 1.00 92.50 93 ASP A C 1
ATOM 759 O O . ASP A 1 93 ? -17.939 -7.779 15.129 1.00 92.50 93 ASP A O 1
ATOM 763 N N . ALA A 1 94 ? -15.846 -8.484 15.510 1.00 93.94 94 ALA A N 1
ATOM 764 C CA . ALA A 1 94 ? -15.615 -7.670 16.700 1.00 93.94 94 ALA A CA 1
ATOM 765 C C . ALA A 1 94 ? -14.905 -6.338 16.401 1.00 93.94 94 ALA A C 1
ATOM 767 O O . ALA A 1 94 ? -14.602 -5.566 17.320 1.00 93.94 94 ALA A O 1
ATOM 768 N N . THR A 1 95 ? -14.601 -6.048 15.132 1.00 95.94 95 THR A N 1
ATOM 769 C CA . THR A 1 95 ? -13.966 -4.779 14.761 1.00 95.94 95 THR A CA 1
ATOM 770 C C . THR A 1 95 ? -14.929 -3.596 14.924 1.00 95.94 95 THR A C 1
ATOM 772 O O . THR A 1 95 ? -16.114 -3.713 14.611 1.00 95.94 95 THR A O 1
ATOM 775 N N . PRO A 1 96 ? -14.447 -2.409 15.347 1.00 96.88 96 PRO A N 1
ATOM 776 C CA . PRO A 1 96 ? -15.311 -1.238 15.541 1.00 96.88 96 PRO A CA 1
ATOM 777 C C . PRO A 1 96 ? -16.076 -0.776 14.288 1.00 96.88 96 PRO A C 1
ATOM 779 O O . PRO A 1 96 ? -17.071 -0.068 14.407 1.00 96.88 96 PRO A O 1
ATOM 782 N N . TRP A 1 97 ? -15.622 -1.163 13.093 1.00 97.44 97 TRP A N 1
ATOM 783 C CA . TRP A 1 97 ? -16.189 -0.765 11.800 1.00 97.44 97 TRP A CA 1
ATOM 784 C C . TRP A 1 97 ? -16.974 -1.877 11.086 1.00 97.44 97 TRP A C 1
ATOM 786 O O . TRP A 1 97 ? -17.416 -1.656 9.959 1.00 97.44 97 TRP A O 1
ATOM 796 N N . VAL A 1 98 ? -17.167 -3.053 11.698 1.00 96.81 98 VAL A N 1
ATOM 797 C CA . VAL A 1 98 ? -17.777 -4.250 11.068 1.00 96.81 98 VAL A CA 1
ATOM 798 C C . VAL A 1 98 ? -19.116 -3.977 10.357 1.00 96.81 98 VAL A 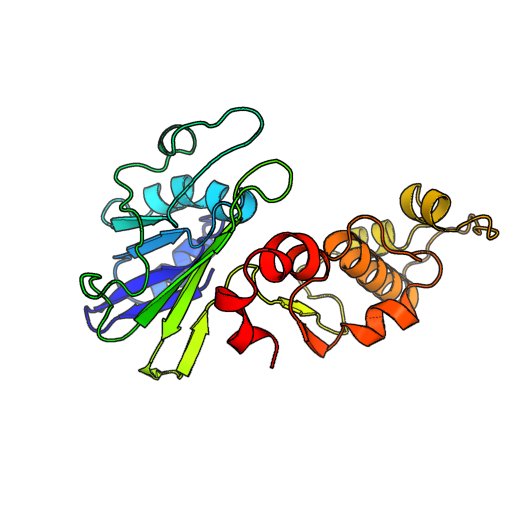C 1
ATOM 800 O O . VAL A 1 98 ? -19.439 -4.563 9.316 1.00 96.81 98 VAL A O 1
ATOM 803 N N . ALA A 1 99 ? -19.909 -3.044 10.892 1.00 96.31 99 ALA A N 1
ATOM 804 C CA . ALA A 1 99 ? -21.204 -2.668 10.329 1.00 96.31 99 ALA A CA 1
ATOM 805 C C . ALA A 1 99 ? -21.091 -2.003 8.943 1.00 96.31 99 ALA A C 1
ATOM 807 O O . ALA A 1 99 ? -22.071 -1.961 8.199 1.00 96.31 99 ALA A O 1
ATOM 808 N N . GLU A 1 100 ? -19.917 -1.480 8.589 1.00 97.81 100 GLU A N 1
ATOM 809 C CA . GLU A 1 100 ? -19.681 -0.685 7.380 1.00 97.81 100 GLU A CA 1
ATOM 810 C C . GLU A 1 100 ? -18.559 -1.237 6.503 1.00 97.81 100 GLU A C 1
ATOM 812 O O . GLU A 1 100 ? -18.604 -1.070 5.284 1.00 97.81 100 GLU A O 1
ATOM 817 N N . ILE A 1 101 ? -17.567 -1.893 7.102 1.00 98.38 101 ILE A N 1
ATOM 818 C CA . ILE A 1 101 ? -16.389 -2.421 6.421 1.00 98.38 101 ILE A CA 1
ATOM 819 C C . ILE A 1 101 ? -16.217 -3.891 6.814 1.00 98.38 101 ILE A C 1
ATOM 821 O O . ILE A 1 101 ? -16.006 -4.206 7.982 1.00 98.38 101 ILE A O 1
ATOM 825 N N . GLU A 1 102 ? -16.291 -4.790 5.837 1.00 97.25 102 GLU A N 1
ATOM 826 C CA . GLU A 1 102 ? -15.906 -6.199 6.013 1.00 97.25 102 GLU A CA 1
ATOM 827 C C . GLU A 1 102 ? -14.409 -6.358 5.787 1.00 97.25 102 GLU A C 1
ATOM 829 O O . GLU A 1 102 ? -13.800 -5.534 5.100 1.00 97.25 102 GLU A O 1
ATOM 834 N N . GLN A 1 103 ? -13.818 -7.425 6.320 1.00 96.50 103 GLN A N 1
ATOM 835 C CA . GLN A 1 103 ? -12.410 -7.731 6.100 1.00 96.50 103 GLN A CA 1
ATOM 836 C C . GLN A 1 103 ? -12.180 -9.219 5.854 1.00 96.50 103 GLN A C 1
ATOM 838 O O . GLN A 1 103 ? -12.849 -10.062 6.449 1.00 96.50 103 GLN A O 1
ATOM 843 N N . LYS A 1 104 ? -11.199 -9.533 5.008 1.00 95.25 104 LYS A N 1
ATOM 844 C CA . LYS A 1 104 ? -10.774 -10.905 4.717 1.00 95.25 104 LYS A CA 1
ATOM 845 C C . LYS A 1 104 ? -9.256 -10.984 4.673 1.00 95.25 104 LYS A C 1
ATOM 847 O O . LYS A 1 104 ? -8.606 -10.150 4.043 1.00 95.25 104 LYS A O 1
ATOM 852 N N . VAL A 1 105 ? -8.684 -11.982 5.335 1.00 94.94 105 VAL A N 1
ATOM 853 C CA . VAL A 1 105 ? -7.237 -12.192 5.406 1.00 94.94 105 VAL A CA 1
ATOM 854 C C . VAL A 1 105 ? -6.807 -13.153 4.302 1.00 94.94 105 VAL A C 1
ATOM 856 O O . VAL A 1 105 ? -7.030 -14.362 4.362 1.00 94.94 105 VAL A O 1
ATOM 859 N N . LEU A 1 106 ? -6.093 -12.626 3.313 1.00 92.50 106 LEU A N 1
ATOM 860 C CA . LEU A 1 106 ? -5.343 -13.428 2.363 1.00 92.50 106 LEU A CA 1
ATOM 861 C C . LEU A 1 106 ? -3.972 -13.750 2.958 1.00 92.50 106 LEU A C 1
ATOM 863 O O . LEU A 1 106 ? -3.096 -12.895 3.046 1.00 92.50 106 LEU A O 1
ATOM 867 N N . SER A 1 107 ? -3.766 -15.004 3.353 1.00 90.06 107 SER A N 1
ATOM 868 C CA . SER A 1 107 ? -2.470 -15.471 3.846 1.00 90.06 107 SER A CA 1
ATOM 869 C C . SER A 1 107 ? -2.047 -16.769 3.174 1.00 90.06 107 SER A C 1
ATOM 871 O O . SER A 1 107 ? -2.821 -17.733 3.109 1.00 90.06 107 SER A O 1
ATOM 873 N N . SER A 1 108 ? -0.791 -16.776 2.732 1.00 86.38 108 SER A N 1
ATOM 874 C CA . SER A 1 108 ? -0.068 -17.938 2.225 1.00 86.38 108 SER A CA 1
ATOM 875 C C . SER A 1 108 ? 1.091 -18.277 3.175 1.00 86.38 108 SER A C 1
ATOM 877 O O . SER A 1 108 ? 1.647 -17.366 3.805 1.00 86.38 108 SER A O 1
ATOM 879 N N . PRO A 1 109 ? 1.486 -19.562 3.285 1.00 79.62 109 PRO A N 1
ATOM 880 C CA . PRO A 1 109 ? 2.766 -19.968 3.870 1.00 79.62 109 PRO A CA 1
ATOM 881 C C . PRO A 1 109 ? 3.967 -19.301 3.180 1.00 79.62 109 PRO A C 1
ATOM 883 O O . PRO A 1 109 ? 3.798 -18.436 2.327 1.00 79.62 109 PRO A O 1
ATOM 886 N N . GLU A 1 110 ? 5.184 -19.691 3.554 1.00 75.25 110 GLU A N 1
ATOM 887 C CA . GLU A 1 110 ? 6.428 -19.107 3.038 1.00 75.25 110 GLU A CA 1
ATOM 888 C C . GLU A 1 110 ? 6.459 -19.018 1.505 1.00 75.25 110 GLU A C 1
ATOM 890 O O . GLU A 1 110 ? 6.413 -20.011 0.778 1.00 75.25 110 GLU A O 1
ATOM 895 N N . VAL A 1 111 ? 6.540 -17.777 1.034 1.00 69.12 111 VAL A N 1
ATOM 896 C CA . VAL A 1 111 ? 6.640 -17.384 -0.359 1.00 69.12 111 VAL A CA 1
ATOM 897 C C . VAL A 1 111 ? 8.051 -16.839 -0.577 1.00 69.12 111 VAL A C 1
ATOM 899 O O . VAL A 1 111 ? 8.331 -15.656 -0.381 1.00 69.12 111 VAL A O 1
ATOM 902 N N . GLY A 1 112 ? 8.986 -17.725 -0.921 1.00 74.00 112 GLY A N 1
ATOM 903 C CA . GLY A 1 112 ? 10.405 -17.375 -0.991 1.00 74.00 112 GLY A CA 1
ATOM 904 C C . GLY A 1 112 ? 11.013 -17.216 0.404 1.00 74.00 112 GLY A C 1
ATOM 905 O O . GLY A 1 112 ? 11.275 -18.212 1.066 1.00 74.00 112 GLY A O 1
ATOM 906 N N . ILE A 1 113 ? 11.258 -15.976 0.837 1.00 76.88 113 ILE A N 1
ATOM 907 C CA . ILE A 1 113 ? 11.996 -15.663 2.079 1.00 76.88 113 ILE A CA 1
ATOM 908 C C . ILE A 1 113 ? 11.112 -15.441 3.316 1.00 76.88 113 ILE A C 1
ATOM 910 O O . ILE A 1 113 ? 11.639 -15.261 4.411 1.00 76.88 113 ILE A O 1
ATOM 914 N N . GLY A 1 114 ? 9.787 -15.438 3.167 1.00 83.38 114 GLY A N 1
ATOM 915 C CA . GLY A 1 114 ? 8.861 -15.301 4.290 1.00 83.38 114 GLY A CA 1
ATOM 916 C C . GLY A 1 114 ? 7.396 -15.372 3.862 1.00 83.38 114 GLY A C 1
ATOM 917 O O . GLY A 1 114 ? 7.108 -15.580 2.683 1.00 83.38 114 GLY A O 1
ATOM 918 N N . PRO A 1 115 ? 6.443 -15.269 4.801 1.00 88.38 115 PRO A N 1
ATOM 919 C CA . PRO A 1 115 ? 5.027 -15.416 4.495 1.00 88.38 115 PRO A CA 1
ATOM 920 C C . PRO A 1 115 ? 4.487 -14.229 3.696 1.00 88.38 115 PRO A C 1
ATOM 922 O O . PRO A 1 115 ? 4.924 -13.090 3.877 1.00 88.38 115 PRO A O 1
ATOM 925 N N . TYR A 1 116 ? 3.459 -14.497 2.893 1.00 90.88 116 TYR A N 1
ATOM 926 C CA . TYR A 1 116 ? 2.610 -13.451 2.335 1.00 90.88 116 TYR A CA 1
ATOM 927 C C . TYR A 1 116 ? 1.355 -13.282 3.194 1.00 90.88 116 TYR A C 1
ATOM 929 O O . TYR A 1 116 ? 0.675 -14.260 3.534 1.00 90.88 116 TYR A O 1
ATOM 937 N N . VAL A 1 117 ? 1.041 -12.032 3.528 1.00 93.94 117 VAL A N 1
ATOM 938 C CA . VAL A 1 117 ? -0.210 -11.660 4.184 1.00 93.94 117 VAL A CA 1
ATOM 939 C C . VAL A 1 117 ? -0.709 -10.310 3.677 1.00 93.94 117 VAL A C 1
ATOM 941 O O . VAL A 1 117 ? 0.032 -9.331 3.639 1.00 93.94 117 VAL A O 1
ATOM 944 N N . GLU A 1 118 ? -1.988 -10.263 3.338 1.00 95.38 118 GLU A N 1
ATOM 945 C CA . GLU A 1 118 ? -2.728 -9.048 3.036 1.00 95.38 118 GLU A CA 1
ATOM 946 C C . GLU A 1 118 ? -4.136 -9.162 3.627 1.00 95.38 118 GLU A C 1
ATOM 948 O O . GLU A 1 118 ? -4.732 -10.238 3.626 1.00 95.38 118 GLU A O 1
ATOM 953 N N . VAL A 1 119 ? -4.677 -8.065 4.148 1.00 97.56 119 VAL A N 1
ATOM 954 C CA . VAL A 1 119 ? -6.072 -7.964 4.574 1.00 97.56 119 VAL A CA 1
ATOM 955 C C . VAL A 1 119 ? -6.799 -7.069 3.584 1.00 97.56 119 VAL A C 1
ATOM 957 O O . VAL A 1 119 ? -6.492 -5.883 3.478 1.00 97.56 119 VAL A O 1
ATOM 960 N N . ALA A 1 120 ? -7.746 -7.652 2.854 1.00 96.88 120 ALA A N 1
ATOM 961 C CA . ALA A 1 120 ? -8.643 -6.917 1.978 1.00 96.88 120 ALA A CA 1
ATOM 962 C C . ALA A 1 120 ? -9.838 -6.407 2.785 1.00 96.88 120 ALA A C 1
ATOM 964 O O . ALA A 1 120 ? -10.300 -7.086 3.704 1.00 96.88 120 ALA A O 1
ATOM 965 N N . PHE A 1 121 ? -10.355 -5.237 2.418 1.00 98.00 121 PHE A N 1
ATOM 966 C CA . PHE A 1 121 ? -11.502 -4.616 3.074 1.00 98.00 121 PHE A CA 1
ATOM 967 C C . PHE A 1 121 ? -12.597 -4.291 2.064 1.00 98.00 121 PHE A C 1
ATOM 969 O O . PHE A 1 121 ? -12.305 -3.811 0.972 1.00 98.00 121 PHE A O 1
ATOM 976 N N . TYR A 1 122 ? -13.860 -4.495 2.424 1.00 97.75 122 TYR A N 1
ATOM 977 C CA . TYR A 1 122 ? -14.997 -4.128 1.581 1.00 97.75 122 TYR A CA 1
ATOM 978 C C . TYR A 1 122 ? -15.882 -3.110 2.291 1.00 97.75 122 TYR A C 1
ATOM 980 O O . TYR A 1 122 ? -16.571 -3.435 3.257 1.00 97.75 122 TYR A O 1
ATOM 988 N N . HIS A 1 123 ? -15.869 -1.868 1.808 1.00 98.25 123 HIS A N 1
ATOM 989 C CA . HIS A 1 123 ? -16.733 -0.812 2.323 1.00 98.25 123 HIS A CA 1
ATOM 990 C C . HIS A 1 123 ? -18.132 -0.950 1.711 1.00 98.25 123 HIS A C 1
ATOM 992 O O . HIS A 1 123 ? -18.357 -0.600 0.546 1.00 98.25 123 HIS A O 1
ATOM 998 N N . LYS A 1 124 ? -19.076 -1.466 2.507 1.00 97.62 124 LYS A N 1
ATOM 999 C CA . LYS A 1 124 ? -20.443 -1.817 2.083 1.00 97.62 124 LYS A CA 1
ATOM 1000 C C . LYS A 1 124 ? -21.195 -0.636 1.463 1.00 97.62 124 LYS A C 1
ATOM 1002 O O . LYS A 1 124 ? -21.759 -0.818 0.383 1.00 97.62 124 LYS A O 1
ATOM 1007 N N . PRO A 1 125 ? -21.206 0.571 2.074 1.00 97.75 125 PRO A N 1
ATOM 1008 C CA . PRO A 1 125 ? -22.002 1.687 1.567 1.00 97.75 125 PRO A CA 1
ATOM 1009 C C . PRO A 1 125 ? -21.595 2.138 0.161 1.00 97.75 125 PRO A C 1
ATOM 1011 O O . PRO A 1 125 ? -22.462 2.374 -0.676 1.00 97.75 125 PRO A O 1
ATOM 1014 N N . SER A 1 126 ? -20.290 2.229 -0.121 1.00 97.56 126 SER A N 1
ATOM 1015 C CA . SER A 1 126 ? -19.790 2.655 -1.438 1.00 97.56 126 SER A CA 1
ATOM 1016 C C . SER A 1 126 ? -19.529 1.497 -2.401 1.00 97.56 126 SER A C 1
ATOM 1018 O O . SER A 1 126 ? -19.129 1.736 -3.539 1.00 97.56 126 SER A O 1
ATOM 1020 N N . ARG A 1 127 ? -19.731 0.249 -1.955 1.00 97.69 127 ARG A N 1
ATOM 1021 C CA . ARG A 1 127 ? -19.398 -0.978 -2.695 1.00 97.69 127 ARG A CA 1
ATOM 1022 C C . ARG A 1 127 ? -17.951 -0.988 -3.189 1.00 97.69 127 ARG A C 1
ATOM 1024 O O . ARG A 1 127 ? -17.667 -1.397 -4.312 1.00 97.69 127 ARG A O 1
ATOM 1031 N N . THR A 1 128 ? -17.034 -0.505 -2.356 1.00 96.69 128 THR A N 1
ATOM 1032 C CA . THR A 1 128 ? -15.624 -0.345 -2.721 1.00 96.69 128 THR A CA 1
ATOM 1033 C C . THR A 1 128 ? -14.783 -1.428 -2.068 1.00 96.69 128 THR A C 1
ATOM 1035 O O . THR A 1 128 ? -14.770 -1.554 -0.845 1.00 96.69 128 THR A O 1
ATOM 1038 N N . LEU A 1 129 ? -14.051 -2.174 -2.892 1.00 96.12 129 LEU A N 1
ATOM 1039 C CA . LEU A 1 129 ? -13.010 -3.087 -2.443 1.00 96.12 129 LEU A CA 1
ATOM 1040 C C . LEU A 1 129 ? -11.699 -2.313 -2.270 1.00 96.12 129 LEU A C 1
ATOM 1042 O O . LEU A 1 129 ? -11.236 -1.649 -3.197 1.00 96.12 129 LEU A O 1
ATOM 1046 N N . LEU A 1 130 ? -11.102 -2.417 -1.088 1.00 96.88 130 LEU A N 1
ATOM 1047 C CA . LEU A 1 130 ? -9.766 -1.934 -0.790 1.00 96.88 130 LEU A CA 1
ATOM 1048 C C . LEU A 1 130 ? -8.828 -3.132 -0.679 1.00 96.88 130 LEU A C 1
ATOM 1050 O O . LEU A 1 130 ? -9.013 -4.020 0.153 1.00 96.88 130 LEU A O 1
ATOM 1054 N N . VAL A 1 131 ? -7.812 -3.117 -1.525 1.00 95.56 131 VAL A N 1
ATOM 1055 C CA . VAL A 1 131 ? -6.689 -4.054 -1.548 1.00 95.56 131 VAL A CA 1
ATOM 1056 C C . VAL A 1 131 ? -5.393 -3.254 -1.492 1.00 95.56 131 VAL A C 1
ATOM 1058 O O . VAL A 1 131 ? -5.402 -2.029 -1.654 1.00 95.56 131 VAL A O 1
ATOM 1061 N N . THR A 1 132 ? -4.285 -3.941 -1.247 1.00 94.69 132 THR A N 1
ATOM 1062 C CA . THR A 1 132 ? -2.948 -3.344 -1.249 1.00 94.69 132 THR A CA 1
ATOM 1063 C C . THR A 1 132 ? -2.176 -3.778 -2.489 1.00 94.69 132 THR A C 1
ATOM 1065 O O . THR A 1 132 ? -2.079 -2.989 -3.423 1.00 94.69 132 THR A O 1
ATOM 1068 N N . ASP A 1 133 ? -1.722 -5.034 -2.537 1.00 91.56 133 ASP A N 1
ATOM 1069 C CA . ASP A 1 133 ? -0.872 -5.567 -3.610 1.00 91.56 133 ASP A CA 1
ATOM 1070 C C . ASP A 1 133 ? -1.460 -6.820 -4.282 1.00 91.56 133 ASP A C 1
ATOM 1072 O O . ASP A 1 133 ? -0.946 -7.275 -5.309 1.00 91.56 133 ASP A O 1
ATOM 1076 N N . ALA A 1 134 ? -2.536 -7.397 -3.730 1.00 91.31 134 ALA A N 1
ATOM 1077 C CA . ALA A 1 134 ? -3.161 -8.617 -4.244 1.00 91.31 134 ALA A CA 1
ATOM 1078 C C . ALA A 1 134 ? -3.622 -8.478 -5.704 1.00 91.31 134 ALA A C 1
ATOM 1080 O O . ALA A 1 134 ? -3.479 -9.414 -6.497 1.00 91.31 134 ALA A O 1
ATOM 1081 N N . VAL A 1 135 ? -4.143 -7.303 -6.069 1.00 92.00 135 VAL A N 1
ATOM 1082 C CA . VAL A 1 135 ? -4.440 -6.924 -7.454 1.00 92.00 135 VAL A CA 1
ATOM 1083 C C . VAL A 1 135 ? -4.018 -5.488 -7.710 1.00 92.00 135 VAL A C 1
ATOM 1085 O O . VAL A 1 135 ? -4.063 -4.639 -6.824 1.00 92.00 135 VAL A O 1
ATOM 1088 N N . ILE A 1 136 ? -3.635 -5.213 -8.950 1.00 92.12 136 ILE A N 1
ATOM 1089 C CA . ILE A 1 136 ? -3.141 -3.910 -9.382 1.00 92.12 136 ILE A CA 1
ATOM 1090 C C . ILE A 1 136 ? -3.780 -3.504 -10.701 1.00 92.12 136 ILE A C 1
ATOM 1092 O O . ILE A 1 136 ? -4.139 -4.349 -11.523 1.00 92.12 136 ILE A O 1
ATOM 1096 N N . PHE A 1 137 ? -3.872 -2.198 -10.924 1.00 93.19 137 PHE A N 1
ATOM 1097 C CA . PHE A 1 137 ? -4.229 -1.636 -12.218 1.00 93.19 137 PHE A CA 1
ATOM 1098 C C . PHE A 1 137 ? -3.008 -0.968 -12.844 1.00 93.19 137 PHE A C 1
ATOM 1100 O O . PHE A 1 137 ? -2.388 -0.097 -12.234 1.00 93.19 137 PHE A O 1
ATOM 1107 N N . VAL A 1 138 ? -2.677 -1.354 -14.075 1.00 93.50 138 VAL A N 1
ATOM 1108 C CA . VAL A 1 138 ? -1.557 -0.767 -14.819 1.00 93.50 138 VAL A CA 1
ATOM 1109 C C . VAL A 1 138 ? -2.094 0.270 -15.812 1.00 93.50 138 VAL A C 1
ATOM 1111 O O . VAL A 1 138 ? -2.706 -0.109 -16.816 1.00 93.50 138 VAL A O 1
ATOM 1114 N N . PRO A 1 139 ? -1.883 1.582 -15.599 1.00 94.94 139 PRO A N 1
ATOM 1115 C CA . PRO A 1 139 ? -2.299 2.586 -16.568 1.00 94.94 139 PRO A CA 1
ATOM 1116 C C . PRO A 1 139 ? -1.477 2.490 -17.862 1.00 94.94 139 PRO A C 1
ATOM 1118 O O . PRO A 1 139 ? -0.303 2.120 -17.858 1.00 94.94 139 PRO A O 1
ATOM 1121 N N . GLN A 1 140 ? -2.100 2.842 -18.992 1.00 95.94 140 GLN A N 1
ATOM 1122 C CA . GLN A 1 140 ? -1.437 2.826 -20.300 1.00 95.94 140 GLN A CA 1
ATOM 1123 C C . GLN A 1 140 ? -0.280 3.827 -20.361 1.00 95.94 140 GLN A C 1
ATOM 1125 O O . GLN A 1 140 ? 0.748 3.552 -20.975 1.00 95.94 140 GLN A O 1
ATOM 1130 N N . GLN A 1 141 ? -0.478 4.988 -19.739 1.00 96.00 141 GLN A N 1
ATOM 1131 C CA . GLN A 1 141 ? 0.477 6.086 -19.669 1.00 96.00 141 GLN A CA 1
ATOM 1132 C C . GLN A 1 141 ? 1.082 6.156 -18.261 1.00 96.00 141 GLN A C 1
ATOM 1134 O O . GLN A 1 141 ? 0.402 5.781 -17.299 1.00 96.00 141 GLN A O 1
ATOM 1139 N N . PRO A 1 142 ? 2.328 6.642 -18.120 1.00 95.88 142 PRO A N 1
ATOM 1140 C CA . PRO A 1 142 ? 2.929 6.847 -16.811 1.00 95.88 142 PRO A CA 1
ATOM 1141 C C . PRO A 1 142 ? 2.092 7.829 -15.975 1.00 95.88 142 PRO A C 1
ATOM 1143 O O . PRO A 1 142 ? 1.677 8.867 -16.498 1.00 95.88 142 PRO A O 1
ATOM 1146 N N . PRO A 1 143 ? 1.859 7.541 -14.683 1.00 94.12 143 PRO A N 1
ATOM 1147 C CA . PRO A 1 143 ? 1.260 8.502 -13.762 1.00 94.12 143 PRO A CA 1
ATOM 1148 C C . PRO A 1 143 ? 2.103 9.776 -13.628 1.00 94.12 143 PRO A C 1
ATOM 1150 O O . PRO A 1 143 ? 3.330 9.717 -13.687 1.00 94.12 143 PRO A O 1
ATOM 1153 N N . GLU A 1 144 ? 1.455 10.909 -13.349 1.00 94.00 144 GLU A N 1
ATOM 1154 C CA . GLU A 1 144 ? 2.116 12.218 -13.194 1.00 94.00 144 GLU A CA 1
ATOM 1155 C C . GLU A 1 144 ? 3.168 12.253 -12.076 1.00 94.00 144 GLU A C 1
ATOM 1157 O O . GLU A 1 144 ? 4.109 13.041 -12.130 1.00 94.00 144 GLU A O 1
ATOM 1162 N N . CYS A 1 145 ? 3.040 11.382 -11.071 1.00 91.62 145 CYS A N 1
ATOM 1163 C CA . CYS A 1 145 ? 4.000 11.288 -9.975 1.00 91.62 145 CYS A CA 1
ATOM 1164 C C . CYS A 1 145 ? 5.336 10.635 -10.374 1.00 91.62 145 CYS A C 1
ATOM 1166 O O . CYS A 1 145 ? 6.298 10.717 -9.609 1.00 91.62 145 CYS A O 1
ATOM 1168 N N . ILE A 1 146 ? 5.423 9.994 -11.546 1.00 95.00 146 ILE A N 1
ATOM 1169 C CA . ILE A 1 146 ? 6.671 9.420 -12.050 1.00 95.00 146 ILE A CA 1
ATOM 1170 C C . ILE A 1 146 ? 7.418 10.484 -12.852 1.00 95.00 146 ILE A C 1
ATOM 1172 O O . ILE A 1 146 ? 6.947 10.953 -13.888 1.00 95.00 146 ILE A O 1
ATOM 1176 N N . SER A 1 147 ? 8.611 10.851 -12.385 1.00 96.62 147 SER A N 1
ATOM 1177 C CA . SER A 1 147 ? 9.395 11.908 -13.017 1.00 96.62 147 SER A CA 1
ATOM 1178 C C . SER A 1 147 ? 9.856 11.530 -14.425 1.00 96.62 147 SER A C 1
ATOM 1180 O O . SER A 1 147 ? 10.135 10.367 -14.749 1.00 96.62 147 SER A O 1
ATOM 1182 N N . LYS A 1 148 ? 10.001 12.553 -15.270 1.00 96.38 148 LYS A N 1
ATOM 1183 C CA . LYS A 1 148 ? 10.558 12.420 -16.618 1.00 96.38 148 LYS A CA 1
ATOM 1184 C C . LYS A 1 148 ? 11.939 11.763 -16.576 1.00 96.38 148 LYS A C 1
ATOM 1186 O O . LYS A 1 148 ? 12.227 10.893 -17.392 1.00 96.38 148 LYS A O 1
ATOM 1191 N N . GLU A 1 149 ? 12.766 12.124 -15.606 1.00 96.31 149 GLU A N 1
ATOM 1192 C CA . GLU A 1 149 ? 14.123 11.614 -15.431 1.00 96.31 149 GLU A CA 1
ATOM 1193 C C . GLU A 1 149 ? 14.115 10.106 -15.153 1.00 96.31 149 GLU A C 1
ATOM 1195 O O . GLU A 1 149 ? 14.887 9.367 -15.768 1.00 96.31 149 GLU A O 1
ATOM 1200 N N . SER A 1 150 ? 13.202 9.627 -14.300 1.00 96.12 150 SER A N 1
ATOM 1201 C CA . SER A 1 150 ? 13.040 8.198 -14.005 1.00 96.12 150 SER A CA 1
ATOM 1202 C C . SER A 1 150 ? 12.556 7.402 -15.219 1.00 96.12 150 SER A C 1
ATOM 1204 O O . SER A 1 150 ? 13.037 6.289 -15.459 1.00 96.12 150 SER A O 1
ATOM 1206 N N . LEU A 1 151 ? 11.647 7.970 -16.021 1.00 96.94 151 LEU A N 1
ATOM 1207 C CA . LEU A 1 151 ? 11.189 7.348 -17.267 1.00 96.94 151 LEU A CA 1
ATOM 1208 C C . LEU A 1 151 ? 12.337 7.223 -18.271 1.00 96.94 151 LEU A C 1
ATOM 1210 O O . LEU A 1 151 ? 12.595 6.138 -18.789 1.00 96.94 151 LEU A O 1
ATOM 1214 N N . LEU A 1 152 ? 13.081 8.305 -18.507 1.00 96.00 152 LEU A N 1
ATOM 1215 C CA . LEU A 1 152 ? 14.218 8.287 -19.427 1.00 96.00 152 LEU A CA 1
ATOM 1216 C C . LEU A 1 152 ? 15.336 7.357 -18.946 1.00 96.00 152 LEU A C 1
ATOM 1218 O O . LEU A 1 152 ? 15.934 6.656 -19.759 1.00 96.00 152 LEU A O 1
ATOM 1222 N N . ALA A 1 153 ? 15.603 7.304 -17.638 1.00 94.00 153 ALA A N 1
ATOM 1223 C CA . ALA A 1 153 ? 16.559 6.362 -17.064 1.00 94.00 153 ALA A CA 1
ATOM 1224 C C . ALA A 1 153 ? 16.141 4.906 -17.325 1.00 94.00 153 ALA A C 1
ATOM 1226 O O . ALA A 1 153 ? 16.965 4.104 -17.760 1.00 94.00 153 ALA A O 1
ATOM 1227 N N . SER A 1 154 ? 14.856 4.589 -17.150 1.00 93.56 154 SER A N 1
ATOM 1228 C CA . SER A 1 154 ? 14.301 3.251 -17.407 1.00 93.56 154 SER A CA 1
ATOM 1229 C C . SER A 1 154 ? 14.271 2.889 -18.899 1.00 93.56 154 SER A C 1
ATOM 1231 O O . SER A 1 154 ? 14.303 1.713 -19.262 1.00 93.56 154 SER A O 1
ATOM 1233 N N . ALA A 1 155 ? 14.244 3.886 -19.786 1.00 94.12 155 ALA A N 1
ATOM 1234 C CA . ALA A 1 155 ? 14.291 3.695 -21.234 1.00 94.12 155 ALA A CA 1
ATOM 1235 C C . ALA A 1 155 ? 15.696 3.364 -21.765 1.00 94.12 155 ALA A C 1
ATOM 1237 O O . ALA A 1 155 ? 15.816 2.872 -22.888 1.00 94.12 155 ALA A O 1
ATOM 1238 N N . LYS A 1 156 ? 16.758 3.589 -20.979 1.00 92.44 156 LYS A N 1
ATOM 1239 C CA . LYS A 1 156 ? 18.132 3.238 -21.371 1.00 92.44 156 LYS A CA 1
ATOM 1240 C C . LYS A 1 156 ? 18.290 1.728 -21.497 1.00 92.44 156 LYS A C 1
ATOM 1242 O O . LYS A 1 156 ? 17.710 0.955 -20.734 1.00 92.44 156 LYS A O 1
ATOM 1247 N N . ASN A 1 157 ? 19.118 1.293 -22.443 1.00 89.38 157 ASN A N 1
ATOM 1248 C CA . ASN A 1 157 ? 19.519 -0.106 -22.580 1.00 89.38 157 ASN A CA 1
ATOM 1249 C C . ASN A 1 157 ? 20.578 -0.468 -21.523 1.00 89.38 157 ASN A C 1
ATOM 1251 O O . ASN A 1 157 ? 21.734 -0.751 -21.828 1.00 89.38 157 ASN A O 1
ATOM 1255 N N . GLY A 1 158 ? 20.172 -0.407 -20.253 1.00 84.44 158 GLY A N 1
ATOM 1256 C CA . GLY A 1 158 ? 21.018 -0.732 -19.112 1.00 84.44 158 GLY A CA 1
ATOM 1257 C C . GLY A 1 158 ? 21.309 -2.229 -18.989 1.00 84.44 158 GLY A C 1
ATOM 1258 O O . GLY A 1 158 ? 20.921 -3.043 -19.829 1.00 84.44 158 GLY A O 1
ATOM 1259 N N . LEU A 1 159 ? 21.963 -2.601 -17.889 1.00 84.00 159 LEU A N 1
ATOM 1260 C CA . LEU A 1 159 ? 22.393 -3.976 -17.629 1.00 84.00 159 LEU A CA 1
ATOM 1261 C C . LEU A 1 159 ? 21.243 -4.993 -17.723 1.00 84.00 159 LEU A C 1
ATOM 1263 O O . LEU A 1 159 ? 21.402 -6.027 -18.364 1.00 84.00 159 LEU A O 1
ATOM 1267 N N . ALA A 1 160 ? 20.073 -4.680 -17.158 1.00 83.00 160 ALA A N 1
ATOM 1268 C CA . ALA A 1 160 ? 18.910 -5.569 -17.199 1.00 83.00 160 ALA A CA 1
ATOM 1269 C C . ALA A 1 160 ? 18.454 -5.879 -18.636 1.00 83.00 160 ALA A C 1
ATOM 1271 O O . ALA A 1 160 ? 18.197 -7.032 -18.969 1.00 83.00 160 ALA A O 1
ATOM 1272 N N . VAL A 1 161 ? 18.413 -4.871 -19.516 1.00 85.06 161 VAL A N 1
ATOM 1273 C CA . VAL A 1 161 ? 18.053 -5.053 -20.934 1.00 85.06 161 VAL A CA 1
ATOM 1274 C C . VAL A 1 161 ? 19.094 -5.913 -21.643 1.00 85.06 161 VAL A C 1
ATOM 1276 O O . VAL A 1 161 ? 18.723 -6.823 -22.379 1.00 85.06 161 VAL A O 1
ATOM 1279 N N . LYS A 1 162 ? 20.386 -5.665 -21.391 1.00 85.00 162 LYS A N 1
ATOM 1280 C CA . LYS A 1 162 ? 21.486 -6.442 -21.979 1.00 85.00 162 LYS A CA 1
ATOM 1281 C C . LYS A 1 162 ? 21.417 -7.915 -21.562 1.00 85.00 162 LYS A C 1
ATOM 1283 O O . LYS A 1 162 ? 21.449 -8.780 -22.431 1.00 85.00 162 LYS A O 1
ATOM 1288 N N . LEU A 1 163 ? 21.213 -8.203 -20.276 1.00 85.00 163 LEU A N 1
ATOM 1289 C CA . LEU A 1 163 ? 21.083 -9.574 -19.760 1.00 85.00 163 LEU A CA 1
ATOM 1290 C C . LEU A 1 163 ? 19.838 -10.301 -20.295 1.00 85.00 163 LEU A C 1
ATOM 1292 O O . LEU A 1 163 ? 19.901 -11.487 -20.606 1.00 85.00 163 LEU A O 1
ATOM 1296 N N . LEU A 1 164 ? 18.713 -9.597 -20.437 1.00 84.75 164 LEU A N 1
ATOM 1297 C CA . LEU A 1 164 ? 17.435 -10.187 -20.859 1.00 84.75 164 LEU A CA 1
ATOM 1298 C C . LEU A 1 164 ? 17.232 -10.197 -22.384 1.00 84.75 164 LEU A C 1
ATOM 1300 O O . LEU A 1 164 ? 16.219 -10.696 -22.866 1.00 84.75 164 LEU A O 1
ATOM 1304 N N . SER A 1 165 ? 18.191 -9.682 -23.157 1.00 81.88 165 SER A N 1
ATOM 1305 C CA . SER A 1 165 ? 18.133 -9.634 -24.626 1.00 81.88 165 SER A CA 1
ATOM 1306 C C . SER A 1 165 ? 18.320 -10.997 -25.310 1.00 81.88 165 SER A C 1
ATOM 1308 O O . SER A 1 165 ? 18.087 -11.106 -26.512 1.00 81.88 165 SER A O 1
ATOM 1310 N N . LYS A 1 166 ? 18.722 -12.042 -24.566 1.00 81.38 166 LYS A N 1
ATOM 1311 C CA . LYS A 1 166 ? 18.926 -13.422 -25.057 1.00 81.38 166 LYS A CA 1
ATOM 1312 C C . LYS A 1 166 ? 19.798 -13.510 -26.322 1.00 81.38 166 LYS A C 1
ATOM 1314 O O . LYS A 1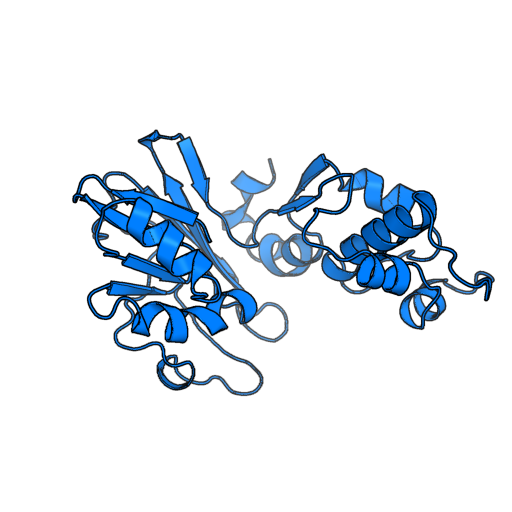 166 ? 19.519 -14.305 -27.214 1.00 81.38 166 LYS A O 1
ATOM 1319 N N . GLY A 1 167 ? 20.845 -12.687 -26.400 1.00 74.88 167 GLY A N 1
ATOM 1320 C CA . GLY A 1 167 ? 21.791 -12.680 -27.522 1.00 74.88 167 GLY A CA 1
ATOM 1321 C C . GLY A 1 167 ? 21.379 -11.807 -28.710 1.00 74.88 167 GLY A C 1
ATOM 1322 O O . GLY A 1 167 ? 22.097 -11.784 -29.705 1.00 74.88 167 GLY A O 1
ATOM 1323 N N . LYS A 1 168 ? 20.262 -11.069 -28.622 1.00 83.19 168 LYS A N 1
ATOM 1324 C CA . LYS A 1 168 ? 19.954 -10.002 -29.583 1.00 83.19 168 LYS A CA 1
ATOM 1325 C C . LYS A 1 168 ? 20.971 -8.867 -29.464 1.00 83.19 168 LYS A C 1
ATOM 1327 O O . LYS A 1 168 ? 21.424 -8.545 -28.366 1.00 83.19 168 LYS A O 1
ATOM 1332 N N . GLU A 1 169 ? 21.265 -8.222 -30.587 1.00 85.19 169 GLU A N 1
ATOM 1333 C CA . GLU A 1 169 ? 22.027 -6.977 -30.592 1.00 85.19 169 GLU A CA 1
ATOM 1334 C C . GLU A 1 169 ? 21.257 -5.898 -29.818 1.00 85.19 169 GLU A C 1
ATOM 1336 O O . GLU A 1 169 ? 20.053 -5.706 -30.006 1.00 85.19 169 GLU A O 1
ATOM 1341 N N . VAL A 1 170 ? 21.949 -5.224 -28.901 1.00 87.19 170 VAL A N 1
ATOM 1342 C CA . VAL A 1 170 ? 21.375 -4.165 -28.073 1.00 87.19 170 VAL A CA 1
ATOM 1343 C C . VAL A 1 170 ? 22.037 -2.851 -28.473 1.00 87.19 170 VAL A C 1
ATOM 1345 O O . VAL A 1 170 ? 23.191 -2.639 -28.096 1.00 87.19 170 VAL A O 1
ATOM 1348 N N . PRO A 1 171 ? 21.329 -1.965 -29.196 1.00 85.44 171 PRO A N 1
ATOM 1349 C CA . PRO A 1 171 ? 21.880 -0.681 -29.607 1.00 85.44 171 PRO A CA 1
ATOM 1350 C C . PRO A 1 171 ? 22.322 0.148 -28.398 1.00 85.44 171 PRO A C 1
ATOM 1352 O O . PRO A 1 171 ? 21.588 0.238 -27.406 1.00 85.44 171 PRO A 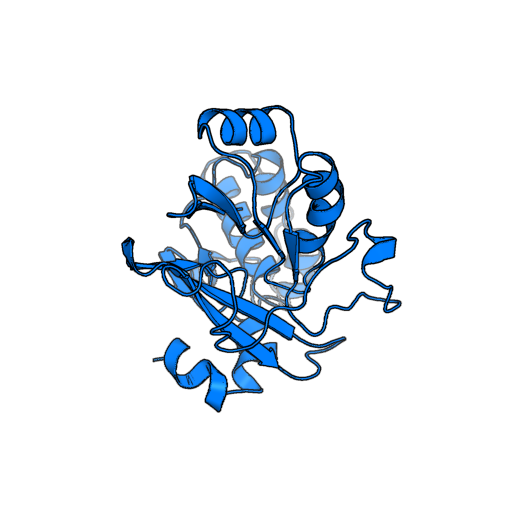O 1
ATOM 1355 N N .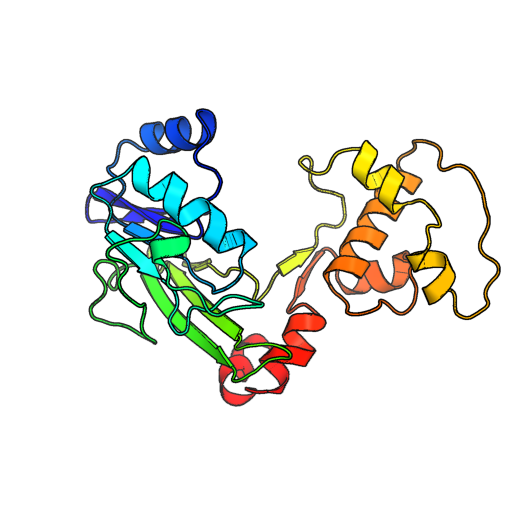 ASP A 1 172 ? 23.494 0.774 -28.485 1.00 83.31 172 ASP A N 1
ATOM 1356 C CA . ASP A 1 172 ? 24.022 1.681 -27.456 1.00 83.31 172 ASP A CA 1
ATOM 1357 C C . ASP A 1 172 ? 23.764 3.144 -27.839 1.00 83.31 172 ASP A C 1
ATOM 1359 O O . ASP A 1 172 ? 24.665 3.974 -27.933 1.00 83.31 172 ASP A O 1
ATOM 1363 N N . GLU A 1 173 ? 22.501 3.448 -28.137 1.00 80.81 173 GLU A N 1
ATOM 1364 C CA . GLU A 1 173 ? 22.085 4.787 -28.542 1.00 80.81 173 GLU A CA 1
ATOM 1365 C C . GLU A 1 173 ? 21.705 5.652 -27.332 1.00 80.81 173 GLU A C 1
ATOM 1367 O O . GLU A 1 173 ? 21.068 5.171 -26.381 1.00 80.81 173 GLU A O 1
ATOM 1372 N N . PRO A 1 174 ? 22.035 6.957 -27.356 1.00 85.75 174 PRO A N 1
ATOM 1373 C CA . PRO A 1 174 ? 21.599 7.876 -26.320 1.00 85.75 174 PRO A CA 1
ATOM 1374 C C . PRO A 1 174 ? 20.072 8.010 -26.327 1.00 85.75 174 PRO A C 1
ATOM 1376 O O . PRO A 1 174 ? 19.437 8.252 -27.352 1.00 85.75 174 PRO A O 1
ATOM 1379 N N . VAL A 1 175 ? 19.464 7.909 -25.145 1.00 91.38 175 VAL A N 1
ATOM 1380 C CA . VAL A 1 175 ? 18.023 8.127 -24.985 1.00 91.38 175 VAL A CA 1
ATOM 1381 C C . VAL A 1 175 ? 17.724 9.621 -25.051 1.00 91.38 175 VAL A C 1
ATOM 1383 O O . VAL A 1 175 ? 18.019 10.365 -24.118 1.00 91.38 175 VAL A O 1
ATOM 1386 N N . VAL A 1 176 ? 17.093 10.046 -26.144 1.00 94.44 176 VAL A N 1
ATOM 1387 C CA . VAL A 1 176 ? 16.592 11.416 -26.319 1.00 94.44 176 VAL A CA 1
ATOM 1388 C C . VAL A 1 176 ? 15.251 11.588 -25.608 1.00 94.44 176 VAL A C 1
ATOM 1390 O O . VAL A 1 176 ? 14.407 10.689 -25.614 1.00 94.44 176 VAL A O 1
ATOM 1393 N N . ASP A 1 177 ? 15.018 12.760 -25.021 1.00 96.50 177 ASP A N 1
ATOM 1394 C CA . ASP A 1 177 ? 13.723 13.072 -24.429 1.00 96.50 177 ASP A CA 1
ATOM 1395 C C . ASP A 1 177 ? 12.638 13.264 -25.495 1.00 96.50 177 ASP A C 1
ATOM 1397 O O . ASP A 1 177 ? 12.600 14.260 -26.211 1.00 96.50 177 ASP A O 1
ATOM 1401 N N . ASN A 1 178 ? 11.716 12.310 -25.574 1.00 95.94 178 ASN A N 1
ATOM 1402 C CA . ASN A 1 178 ? 10.512 12.405 -26.387 1.00 95.94 178 ASN A CA 1
ATOM 1403 C C . ASN A 1 178 ? 9.402 11.525 -25.785 1.00 95.94 178 ASN A C 1
ATOM 1405 O O . ASN A 1 178 ? 9.630 10.760 -24.843 1.00 95.94 178 ASN A O 1
ATOM 1409 N N . LYS A 1 179 ? 8.175 11.640 -26.312 1.00 95.69 179 LYS A N 1
ATOM 1410 C CA . LYS A 1 179 ? 7.025 10.863 -25.816 1.00 95.69 179 LYS A CA 1
ATOM 1411 C C . LYS A 1 179 ? 7.259 9.351 -25.918 1.00 95.69 179 LYS A C 1
ATOM 1413 O O . LYS A 1 179 ? 6.918 8.634 -24.984 1.00 95.69 179 LYS A O 1
ATOM 1418 N N . LEU A 1 180 ? 7.878 8.888 -27.006 1.00 95.38 180 LEU A N 1
ATOM 1419 C CA . LEU A 1 180 ? 8.136 7.469 -27.251 1.00 95.38 180 LEU A CA 1
ATOM 1420 C C . LEU A 1 180 ? 9.086 6.871 -26.204 1.00 95.38 180 LEU A C 1
ATOM 1422 O O . LEU A 1 180 ? 8.788 5.830 -25.630 1.00 95.38 180 LEU A O 1
ATOM 1426 N N . ASN A 1 181 ? 10.193 7.546 -25.901 1.00 95.81 181 ASN A N 1
ATOM 1427 C CA . ASN A 1 181 ? 11.172 7.084 -24.921 1.00 95.81 181 ASN A CA 1
ATOM 1428 C C . ASN A 1 181 ? 10.634 7.158 -23.493 1.00 95.81 181 ASN A C 1
ATOM 1430 O O . ASN A 1 181 ? 10.881 6.247 -22.708 1.00 95.81 181 ASN A O 1
ATOM 1434 N N . ARG A 1 182 ? 9.835 8.179 -23.161 1.00 97.19 182 ARG A N 1
ATOM 1435 C CA . ARG A 1 182 ? 9.134 8.221 -21.869 1.00 97.19 182 ARG A CA 1
ATOM 1436 C C . ARG A 1 182 ? 8.168 7.046 -21.709 1.00 97.19 182 ARG A C 1
ATOM 1438 O O . ARG A 1 182 ? 8.197 6.382 -20.676 1.00 97.19 182 ARG A O 1
ATOM 1445 N N . GLN A 1 183 ? 7.382 6.746 -22.744 1.00 97.31 183 GLN A N 1
ATOM 1446 C CA . GLN A 1 183 ? 6.489 5.588 -22.757 1.00 97.31 183 GLN A CA 1
ATOM 1447 C C . GLN A 1 183 ? 7.276 4.276 -22.647 1.00 97.31 183 GLN A C 1
ATOM 1449 O O . GLN A 1 183 ? 6.980 3.458 -21.787 1.00 97.31 183 GLN A O 1
ATOM 1454 N N . LYS A 1 184 ? 8.340 4.091 -23.434 1.00 95.94 184 LYS A N 1
ATOM 1455 C CA . LYS A 1 184 ? 9.206 2.903 -23.353 1.00 95.94 184 LYS A CA 1
ATOM 1456 C C . LYS A 1 184 ? 9.789 2.708 -21.950 1.00 95.94 184 LYS A C 1
ATOM 1458 O O . LYS A 1 184 ? 9.869 1.582 -21.463 1.00 95.94 184 LYS A O 1
ATOM 1463 N N . GLY A 1 185 ? 10.179 3.800 -21.294 1.00 95.69 185 GLY A N 1
ATOM 1464 C CA . GLY A 1 185 ? 10.621 3.801 -19.903 1.00 95.69 185 GLY A CA 1
ATOM 1465 C C . GLY A 1 185 ? 9.550 3.304 -18.938 1.00 95.69 185 GLY A C 1
ATOM 1466 O O . GLY A 1 185 ? 9.843 2.461 -18.094 1.00 95.69 185 GLY A O 1
ATOM 1467 N N . TRP A 1 186 ? 8.310 3.772 -19.105 1.00 96.88 186 TRP A N 1
ATOM 1468 C CA . TRP A 1 186 ? 7.156 3.304 -18.335 1.00 96.88 186 TRP A CA 1
ATOM 1469 C C . TRP A 1 186 ? 6.906 1.806 -18.527 1.00 96.88 186 TRP A C 1
ATOM 1471 O O . TRP A 1 186 ? 6.843 1.058 -17.554 1.00 96.88 186 TRP A O 1
ATOM 1481 N N . GLU A 1 187 ? 6.855 1.347 -19.777 1.00 96.06 187 GLU A N 1
ATOM 1482 C CA . GLU A 1 187 ? 6.613 -0.061 -20.106 1.00 96.06 187 GLU A CA 1
ATOM 1483 C C . GLU A 1 187 ? 7.684 -0.972 -19.489 1.00 96.06 187 GLU A C 1
ATOM 1485 O O . GLU A 1 187 ? 7.370 -1.986 -18.865 1.00 96.06 187 GLU A O 1
ATOM 1490 N N . ARG A 1 188 ? 8.962 -0.582 -19.586 1.00 94.44 188 ARG A N 1
ATOM 1491 C CA . ARG A 1 188 ? 10.075 -1.313 -18.960 1.00 94.44 188 ARG A CA 1
ATOM 1492 C C . ARG A 1 188 ? 10.006 -1.308 -17.441 1.00 94.44 188 ARG A C 1
ATOM 1494 O O . ARG A 1 188 ? 10.364 -2.314 -16.832 1.00 94.44 188 ARG A O 1
ATOM 1501 N N . MET A 1 189 ? 9.614 -0.192 -16.835 1.00 93.75 189 MET A N 1
ATOM 1502 C CA . MET A 1 1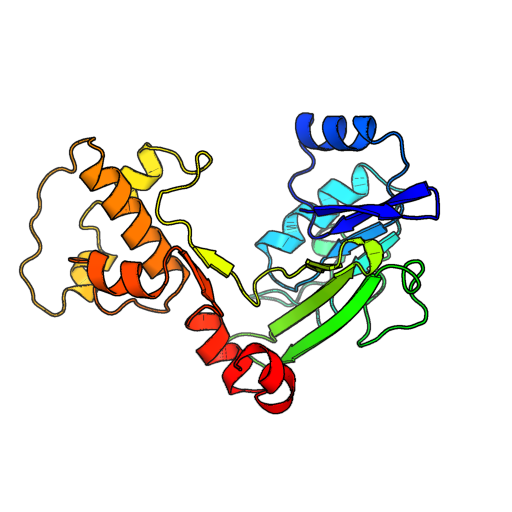89 ? 9.483 -0.069 -15.385 1.00 93.75 189 MET A CA 1
ATOM 1503 C C . MET A 1 189 ? 8.400 -1.017 -14.867 1.00 93.75 189 MET A C 1
ATOM 1505 O O . MET A 1 189 ? 8.665 -1.812 -13.969 1.00 93.75 189 MET A O 1
ATOM 1509 N N . VAL A 1 190 ? 7.225 -1.017 -15.502 1.00 93.94 190 VAL A N 1
ATOM 1510 C CA . VAL A 1 190 ? 6.123 -1.930 -15.173 1.00 93.94 190 VAL A CA 1
ATOM 1511 C C . VAL A 1 190 ? 6.562 -3.388 -15.298 1.00 93.94 190 VAL A C 1
ATOM 1513 O O . VAL A 1 190 ? 6.408 -4.158 -14.355 1.00 93.94 190 VAL A O 1
ATOM 1516 N N . LEU A 1 191 ? 7.165 -3.779 -16.423 1.00 92.50 191 LEU A N 1
ATOM 1517 C CA . LEU A 1 191 ? 7.596 -5.165 -16.626 1.00 92.50 191 LEU A CA 1
ATOM 1518 C C . LEU A 1 191 ? 8.663 -5.616 -15.619 1.00 92.50 191 LEU A C 1
ATOM 1520 O O . LEU A 1 191 ? 8.675 -6.778 -15.229 1.00 92.50 191 LEU A O 1
ATOM 1524 N N . GLN A 1 192 ? 9.552 -4.725 -15.182 1.00 90.19 192 GLN A N 1
ATOM 1525 C CA . GLN A 1 192 ? 10.555 -5.059 -14.166 1.00 90.19 192 GLN A CA 1
ATOM 1526 C C . GLN A 1 192 ? 9.951 -5.222 -12.771 1.00 90.19 192 GLN A C 1
ATOM 1528 O O . GLN A 1 192 ? 10.380 -6.099 -12.032 1.00 90.19 192 GLN A O 1
ATOM 1533 N N . ILE A 1 193 ? 8.961 -4.402 -12.414 1.00 88.00 193 ILE A N 1
ATOM 1534 C CA . ILE A 1 193 ? 8.304 -4.478 -11.102 1.00 88.00 193 ILE A CA 1
ATOM 1535 C C . ILE A 1 193 ? 7.397 -5.711 -11.022 1.00 88.00 193 ILE A C 1
ATOM 1537 O O . ILE A 1 193 ? 7.313 -6.356 -9.982 1.00 88.00 193 ILE A O 1
ATOM 1541 N N . LEU A 1 194 ? 6.723 -6.063 -12.121 1.00 89.56 194 LEU A N 1
ATOM 1542 C CA . LEU A 1 194 ? 5.696 -7.107 -12.124 1.00 89.56 194 LEU A CA 1
ATOM 1543 C C . LEU A 1 194 ? 6.205 -8.519 -12.424 1.00 89.56 194 LEU A C 1
ATOM 1545 O O . LEU A 1 194 ? 5.426 -9.465 -12.298 1.00 89.56 194 LEU A O 1
ATOM 1549 N N . PHE A 1 195 ? 7.471 -8.683 -12.815 1.00 85.94 195 PHE A N 1
ATOM 1550 C CA . PHE A 1 195 ? 8.062 -9.980 -13.148 1.00 85.94 195 PHE A CA 1
ATOM 1551 C C . PHE A 1 195 ? 9.415 -10.177 -12.465 1.00 85.94 195 PHE A C 1
ATOM 1553 O O . PHE A 1 195 ? 10.290 -9.316 -12.528 1.00 85.94 195 PHE A O 1
ATOM 1560 N N . LEU A 1 196 ? 9.641 -11.376 -11.921 1.00 72.62 196 LEU A N 1
ATOM 1561 C CA . LEU A 1 196 ? 10.987 -11.843 -11.591 1.00 72.62 196 LEU A CA 1
ATOM 1562 C C . LEU A 1 196 ? 11.723 -12.196 -12.893 1.00 72.62 196 LEU A C 1
ATOM 1564 O O . LEU A 1 196 ? 11.674 -13.334 -13.349 1.00 72.62 196 LEU A O 1
ATOM 1568 N N . GLY A 1 197 ? 12.363 -11.206 -13.517 1.00 72.31 197 GLY A N 1
ATOM 1569 C CA . GLY A 1 197 ? 13.080 -11.388 -14.783 1.00 72.31 197 GLY A CA 1
ATOM 1570 C C . GLY A 1 197 ? 12.144 -11.417 -15.999 1.00 72.31 197 GLY A C 1
ATOM 1571 O O . GLY A 1 197 ? 11.891 -12.488 -16.553 1.00 72.31 197 GLY A O 1
ATOM 1572 N N . PRO A 1 198 ? 11.618 -10.260 -16.445 1.00 79.75 198 PRO A N 1
ATOM 1573 C CA . PRO A 1 198 ? 10.782 -10.188 -17.643 1.00 79.75 198 PRO A CA 1
ATOM 1574 C C . PRO A 1 198 ? 11.518 -10.735 -18.875 1.00 79.75 198 PRO A C 1
ATOM 1576 O O . PRO A 1 198 ? 12.699 -10.477 -19.084 1.00 79.75 198 PRO A O 1
ATOM 1579 N N . SER A 1 199 ? 10.814 -11.478 -19.728 1.00 78.06 199 SER A N 1
ATOM 1580 C CA . SER A 1 199 ? 11.428 -12.221 -20.840 1.00 78.06 199 SER A CA 1
ATOM 1581 C C . SER A 1 199 ? 12.020 -11.343 -21.948 1.00 78.06 199 SER A C 1
ATOM 1583 O O . SER A 1 199 ? 12.879 -11.821 -22.690 1.00 78.06 199 SER A O 1
ATOM 1585 N N . ASN A 1 200 ? 11.548 -10.099 -22.079 1.00 82.56 200 ASN A N 1
ATOM 1586 C CA . ASN A 1 200 ? 12.006 -9.127 -23.067 1.00 82.56 200 ASN A CA 1
ATOM 1587 C C . ASN A 1 200 ? 11.780 -7.694 -22.558 1.00 82.56 200 ASN A C 1
ATOM 1589 O O . ASN A 1 200 ? 10.645 -7.223 -22.494 1.00 82.56 200 ASN A O 1
ATOM 1593 N N . LEU A 1 201 ? 12.865 -6.992 -22.224 1.00 88.19 201 LEU A N 1
ATOM 1594 C CA . LEU A 1 201 ? 12.839 -5.545 -21.977 1.00 88.19 201 LEU A CA 1
ATOM 1595 C C . LEU A 1 201 ? 13.317 -4.733 -23.179 1.00 88.19 201 LEU A C 1
ATOM 1597 O O . LEU A 1 201 ? 13.123 -3.519 -23.205 1.00 88.19 201 LEU A O 1
ATOM 1601 N N . LEU A 1 202 ? 13.951 -5.361 -24.171 1.00 88.50 202 LEU A N 1
ATOM 1602 C CA . LEU A 1 202 ? 14.423 -4.658 -25.360 1.00 88.50 202 LEU A CA 1
ATOM 1603 C C . LEU A 1 202 ? 13.232 -4.077 -26.138 1.00 88.50 202 LEU A C 1
ATOM 1605 O O . LEU A 1 202 ? 13.241 -2.881 -26.442 1.00 88.50 202 LEU A O 1
ATOM 1609 N N . GLU A 1 203 ? 12.192 -4.895 -26.321 1.00 89.69 203 GLU A N 1
ATOM 1610 C CA . GLU A 1 203 ? 10.937 -4.593 -27.024 1.00 89.69 203 GLU A CA 1
ATOM 1611 C C . GLU A 1 203 ? 9.737 -4.843 -26.083 1.00 89.69 203 GLU A C 1
ATOM 1613 O O . GLU A 1 203 ? 9.100 -5.899 -26.138 1.00 89.69 203 GLU A O 1
ATOM 1618 N N . PRO A 1 204 ? 9.443 -3.911 -25.159 1.00 91.62 204 PRO A N 1
ATOM 1619 C CA . PRO A 1 204 ? 8.496 -4.146 -24.066 1.00 91.62 204 PRO A CA 1
ATOM 1620 C C . PRO A 1 204 ? 7.014 -4.095 -24.492 1.00 91.62 204 PRO A C 1
ATOM 1622 O O . PRO A 1 204 ? 6.158 -4.601 -23.766 1.00 91.62 204 PRO A O 1
ATOM 1625 N N . ASN A 1 205 ? 6.700 -3.524 -25.660 1.00 92.81 205 ASN A N 1
ATOM 1626 C CA . ASN A 1 205 ? 5.344 -3.130 -26.058 1.00 92.81 205 ASN A CA 1
ATOM 1627 C C . ASN A 1 205 ? 4.328 -4.281 -26.039 1.00 92.81 205 ASN A C 1
ATOM 1629 O O . ASN A 1 205 ? 3.231 -4.125 -25.505 1.00 92.81 205 ASN A O 1
ATOM 1633 N N . ALA A 1 206 ? 4.685 -5.443 -26.596 1.00 91.75 206 ALA A N 1
ATOM 1634 C CA . ALA A 1 206 ? 3.771 -6.583 -26.682 1.00 91.75 206 ALA A CA 1
ATOM 1635 C C . ALA A 1 206 ? 3.428 -7.150 -25.296 1.00 91.75 206 ALA A C 1
ATOM 1637 O O . ALA A 1 206 ? 2.265 -7.428 -25.013 1.00 91.75 206 ALA A O 1
ATOM 1638 N N . SER A 1 207 ? 4.428 -7.281 -24.419 1.00 91.19 207 SER A N 1
ATOM 1639 C CA . SER A 1 207 ? 4.228 -7.737 -23.040 1.00 91.19 207 SER A CA 1
ATOM 1640 C C . SER A 1 207 ? 3.429 -6.713 -22.239 1.00 91.19 207 SER A C 1
ATOM 1642 O O . SER A 1 207 ? 2.484 -7.078 -21.548 1.00 91.19 207 SER A O 1
ATOM 1644 N N . PHE A 1 208 ? 3.756 -5.425 -22.367 1.00 94.12 208 PHE A N 1
ATOM 1645 C CA . PHE A 1 208 ? 3.039 -4.355 -21.681 1.00 94.12 208 PHE A CA 1
ATOM 1646 C C . PHE A 1 208 ? 1.561 -4.278 -22.094 1.00 94.12 208 PHE A C 1
ATOM 1648 O O . PHE A 1 208 ? 0.690 -4.190 -21.233 1.00 94.12 208 PHE A O 1
ATOM 1655 N N . ALA A 1 209 ? 1.253 -4.401 -23.387 1.00 93.44 209 ALA A N 1
ATOM 1656 C CA . ALA A 1 209 ? -0.125 -4.373 -23.884 1.00 93.44 209 ALA A CA 1
ATOM 1657 C C . ALA A 1 209 ? -1.005 -5.507 -23.319 1.00 93.44 209 ALA A C 1
ATOM 1659 O O . ALA A 1 209 ? -2.227 -5.381 -23.259 1.00 93.44 209 ALA A O 1
ATOM 1660 N N . GLN A 1 210 ? -0.412 -6.624 -22.881 1.00 90.31 210 GLN A N 1
ATOM 1661 C CA . GLN A 1 210 ? -1.176 -7.717 -22.272 1.00 90.31 210 GLN A CA 1
ATOM 1662 C C . GLN A 1 210 ? -1.684 -7.373 -20.865 1.00 90.31 210 GLN A C 1
ATOM 1664 O O . GLN A 1 210 ? -2.731 -7.895 -20.471 1.00 90.31 210 GLN A O 1
ATOM 1669 N N . MET A 1 211 ? -0.986 -6.492 -20.139 1.00 89.19 211 MET A N 1
ATOM 1670 C CA . MET A 1 211 ? -1.272 -6.133 -18.741 1.00 89.19 211 MET A CA 1
ATOM 1671 C C . MET A 1 211 ? -1.825 -4.722 -18.544 1.00 89.19 211 MET A 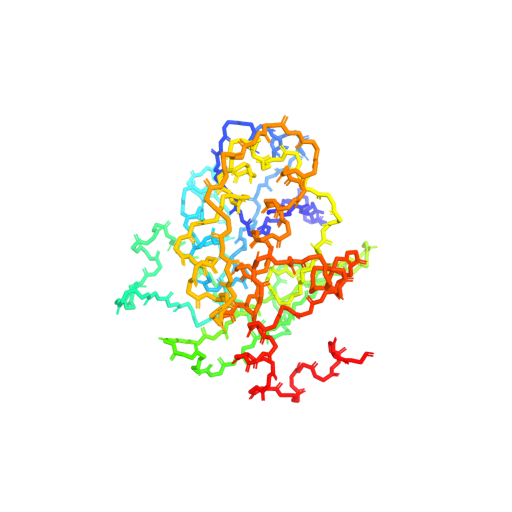C 1
ATOM 1673 O O . MET A 1 211 ? -2.474 -4.471 -17.531 1.00 89.19 211 MET A O 1
ATOM 1677 N N . SER A 1 212 ? -1.573 -3.799 -19.473 1.00 93.75 212 SER A N 1
ATOM 1678 C CA . SER A 1 212 ? -2.057 -2.427 -19.358 1.00 93.75 212 SER A CA 1
ATOM 1679 C C . SER A 1 212 ? -3.582 -2.349 -19.480 1.00 93.75 212 SER A C 1
ATOM 1681 O O . SER A 1 212 ? -4.227 -3.181 -20.118 1.00 93.75 212 SER A O 1
ATOM 1683 N N . GLN A 1 213 ? -4.162 -1.333 -18.835 1.00 94.12 213 GLN A N 1
ATOM 1684 C CA . GLN A 1 213 ? -5.604 -1.054 -18.795 1.00 94.12 213 GLN A CA 1
ATOM 1685 C C . GLN A 1 213 ? -6.458 -2.189 -18.217 1.00 94.12 213 GLN A C 1
ATOM 1687 O O . GLN A 1 213 ? -7.643 -2.302 -18.523 1.00 94.12 213 GLN A O 1
ATOM 1692 N N . LYS A 1 214 ? -5.872 -3.027 -17.360 1.00 90.81 214 LYS A N 1
ATOM 1693 C CA . LYS A 1 214 ? -6.561 -4.143 -16.714 1.00 90.81 214 LYS A CA 1
ATOM 1694 C C . LYS A 1 214 ? -6.269 -4.157 -15.226 1.00 90.81 214 LYS A C 1
ATOM 1696 O O . LYS A 1 214 ? -5.174 -3.791 -14.798 1.00 90.81 214 LYS A O 1
ATOM 1701 N N . LEU A 1 215 ? -7.255 -4.614 -14.461 1.00 91.00 215 LEU A N 1
ATOM 1702 C CA . LEU A 1 215 ? -7.040 -5.080 -13.101 1.00 91.00 215 LEU A CA 1
ATOM 1703 C C . LEU A 1 215 ? -6.489 -6.504 -13.188 1.00 91.00 215 LEU A C 1
ATOM 1705 O O . LEU A 1 215 ? -7.123 -7.373 -13.785 1.00 91.00 215 LEU A O 1
ATOM 1709 N N . ILE A 1 216 ? -5.298 -6.731 -12.648 1.00 91.19 216 ILE A N 1
ATOM 1710 C CA . ILE A 1 216 ? -4.613 -8.021 -12.735 1.00 91.19 216 ILE A CA 1
ATOM 1711 C C . ILE A 1 216 ? -4.063 -8.431 -11.376 1.00 91.19 216 ILE A C 1
ATOM 1713 O O . ILE A 1 216 ? -3.649 -7.592 -10.579 1.00 91.19 216 ILE A O 1
ATOM 1717 N N . VAL A 1 217 ? -3.962 -9.738 -11.158 1.00 91.12 217 VAL A N 1
ATOM 1718 C CA . VAL A 1 217 ? -3.008 -10.284 -10.189 1.00 91.12 217 VAL A CA 1
ATOM 1719 C C . VAL A 1 217 ? -1.637 -10.239 -10.857 1.00 91.12 217 VAL A C 1
ATOM 1721 O O . VAL A 1 217 ? -1.468 -10.799 -11.946 1.00 91.12 217 VAL A O 1
ATOM 1724 N N . SER A 1 218 ? -0.661 -9.564 -10.243 1.00 88.88 218 SER A N 1
ATOM 1725 C CA . SER A 1 218 ? 0.678 -9.476 -10.836 1.00 88.88 218 SER A CA 1
ATOM 1726 C C . SER A 1 218 ? 1.270 -10.881 -11.040 1.00 88.88 218 SER A C 1
ATOM 1728 O O . SER A 1 218 ? 1.013 -11.776 -10.234 1.00 88.88 218 SER A O 1
ATOM 1730 N N . PRO A 1 219 ? 2.072 -11.125 -12.089 1.00 88.31 219 PRO A N 1
ATOM 1731 C CA . PRO A 1 219 ? 2.706 -12.424 -12.321 1.00 88.31 219 PRO A CA 1
ATOM 1732 C C . PRO A 1 219 ? 3.489 -12.954 -11.116 1.00 88.31 219 PRO A C 1
ATOM 1734 O O . PRO A 1 219 ? 3.437 -14.154 -10.838 1.00 88.31 219 PRO A O 1
ATOM 1737 N N . ILE A 1 220 ? 4.168 -12.070 -10.376 1.00 87.56 220 ILE A N 1
ATOM 1738 C CA . ILE A 1 220 ? 4.860 -12.413 -9.128 1.00 87.56 220 ILE A CA 1
ATOM 1739 C C . ILE A 1 220 ? 3.863 -12.919 -8.086 1.00 87.56 220 ILE A C 1
ATOM 1741 O O . ILE A 1 220 ? 4.007 -14.045 -7.618 1.00 87.56 220 ILE A O 1
ATOM 1745 N N . VAL A 1 221 ? 2.825 -12.144 -7.760 1.00 88.62 221 VAL A N 1
ATOM 1746 C CA . VAL A 1 221 ? 1.818 -12.540 -6.759 1.00 88.62 221 VAL A CA 1
ATOM 1747 C C . VAL A 1 221 ? 1.074 -13.800 -7.211 1.00 88.62 221 VAL A C 1
ATOM 1749 O O . VAL A 1 221 ? 0.887 -14.730 -6.428 1.00 88.62 221 VAL A O 1
ATOM 1752 N N . LYS A 1 222 ? 0.735 -13.904 -8.499 1.00 88.44 222 LYS A N 1
ATOM 1753 C CA . LYS A 1 222 ? 0.071 -15.074 -9.078 1.00 88.44 222 LYS A CA 1
ATOM 1754 C C . LYS A 1 222 ? 0.900 -16.343 -8.882 1.00 88.44 222 LYS A C 1
ATOM 1756 O O . LYS A 1 222 ? 0.388 -17.360 -8.418 1.00 88.44 222 LYS A O 1
ATOM 1761 N N . THR A 1 223 ? 2.183 -16.276 -9.232 1.00 86.75 223 THR A N 1
ATOM 1762 C CA . THR A 1 223 ? 3.092 -17.429 -9.206 1.00 86.75 223 THR A CA 1
ATOM 1763 C C . THR A 1 223 ? 3.495 -17.793 -7.789 1.00 86.75 223 THR A C 1
ATOM 1765 O O . THR A 1 223 ? 3.509 -18.968 -7.436 1.00 86.75 223 THR A O 1
ATOM 1768 N N . LEU A 1 224 ? 3.838 -16.800 -6.977 1.00 85.62 224 LEU A N 1
ATOM 1769 C CA . LEU A 1 224 ? 4.460 -17.023 -5.684 1.00 85.62 224 LEU A CA 1
ATOM 1770 C C . LEU A 1 224 ? 3.432 -17.187 -4.555 1.00 85.62 224 LEU A C 1
ATOM 1772 O O . LEU A 1 224 ? 3.670 -17.963 -3.636 1.00 85.62 224 LEU A O 1
ATOM 1776 N N . VAL A 1 225 ? 2.282 -16.512 -4.644 1.00 87.94 225 VAL A N 1
ATOM 1777 C CA . VAL A 1 225 ? 1.250 -16.504 -3.596 1.00 87.94 225 VAL A CA 1
ATOM 1778 C C . VAL A 1 225 ? 0.030 -17.314 -4.026 1.00 87.94 225 VAL A C 1
ATOM 1780 O O . VAL A 1 225 ? -0.271 -18.343 -3.433 1.00 87.94 225 VAL A O 1
ATOM 1783 N N . PHE A 1 226 ? -0.679 -16.876 -5.068 1.00 88.00 226 PHE A N 1
ATOM 1784 C CA . PHE A 1 226 ? -2.010 -17.409 -5.392 1.00 88.00 226 PHE A CA 1
ATOM 1785 C C . PHE A 1 226 ? -1.956 -18.881 -5.811 1.00 88.00 226 PHE A C 1
ATOM 1787 O O . PHE A 1 226 ? -2.838 -19.653 -5.448 1.00 88.00 226 PHE A O 1
ATOM 1794 N N . SER A 1 227 ? -0.891 -19.298 -6.507 1.00 86.06 227 SER A N 1
ATOM 1795 C CA . SER A 1 227 ? -0.676 -20.706 -6.871 1.00 86.06 227 SER A CA 1
ATOM 1796 C C . SER A 1 227 ? -0.525 -21.645 -5.664 1.00 86.06 227 SER A C 1
ATOM 1798 O O . SER A 1 227 ? -0.673 -22.855 -5.817 1.00 86.06 227 SER A O 1
ATOM 1800 N N . LYS A 1 228 ? -0.210 -21.106 -4.477 1.00 85.75 228 LYS A N 1
ATOM 1801 C CA . LYS A 1 228 ? 0.025 -21.871 -3.242 1.00 85.75 228 LYS A CA 1
ATOM 1802 C C . LYS A 1 228 ? -1.216 -22.021 -2.371 1.00 85.75 228 LYS A C 1
ATOM 1804 O O . LYS A 1 228 ? -1.200 -22.847 -1.467 1.00 85.75 228 LYS A O 1
ATOM 1809 N N . VAL A 1 229 ? -2.257 -21.232 -2.631 1.00 84.62 229 VAL A N 1
ATOM 1810 C CA . VAL A 1 229 ? -3.515 -21.227 -1.866 1.00 84.62 229 VAL A CA 1
ATOM 1811 C C . VAL A 1 229 ? -4.742 -21.122 -2.789 1.00 84.62 229 VAL A C 1
ATOM 1813 O O . VAL A 1 229 ? -5.579 -20.235 -2.590 1.00 84.62 229 VAL A O 1
ATOM 1816 N N . PRO A 1 230 ? -4.865 -21.967 -3.835 1.00 82.19 230 PRO A N 1
ATOM 1817 C CA . PRO A 1 230 ? -5.907 -21.843 -4.859 1.00 82.19 230 PRO A CA 1
ATOM 1818 C C . PRO A 1 230 ? -7.332 -21.838 -4.284 1.00 82.19 230 PRO A C 1
ATOM 1820 O O . PRO A 1 230 ? -8.190 -21.112 -4.777 1.00 82.19 230 PRO A O 1
ATOM 1823 N N . GLU A 1 231 ? -7.579 -22.570 -3.200 1.00 83.19 231 GLU A N 1
ATOM 1824 C CA . GLU A 1 231 ? -8.856 -22.607 -2.484 1.00 83.19 231 GLU A CA 1
ATOM 1825 C C . GLU A 1 231 ? -9.237 -21.262 -1.845 1.00 83.19 231 GLU A C 1
ATOM 1827 O O . GLU A 1 231 ? -10.418 -20.936 -1.749 1.00 83.19 231 GLU A O 1
ATOM 1832 N N . LYS A 1 232 ? -8.250 -20.443 -1.457 1.00 78.38 232 LYS A N 1
ATOM 1833 C CA . LYS A 1 232 ? -8.481 -19.122 -0.852 1.00 78.38 232 LYS A CA 1
ATOM 1834 C C . LYS A 1 232 ? -8.665 -18.010 -1.876 1.00 78.38 232 LYS A C 1
ATOM 1836 O O . LYS A 1 232 ? -9.229 -16.974 -1.532 1.00 78.38 232 LYS A O 1
ATOM 1841 N N . VAL A 1 233 ? -8.175 -18.204 -3.101 1.00 76.38 233 VAL A N 1
ATOM 1842 C CA . VAL A 1 233 ? -8.154 -17.180 -4.164 1.00 76.38 233 VAL A CA 1
ATOM 1843 C C . VAL A 1 233 ? -8.978 -17.556 -5.393 1.00 76.38 233 VAL A C 1
ATOM 1845 O O . VAL A 1 233 ? -9.019 -16.787 -6.350 1.00 76.38 233 VAL A O 1
ATOM 1848 N N . GLY A 1 234 ? -9.645 -18.714 -5.391 1.00 64.69 234 GLY A N 1
ATOM 1849 C CA . GLY A 1 234 ? -10.415 -19.210 -6.535 1.00 64.69 234 GLY A CA 1
ATOM 1850 C C . GLY A 1 234 ? -11.501 -18.246 -7.022 1.00 64.69 234 GLY A C 1
ATOM 1851 O O . GLY A 1 234 ? -11.818 -18.244 -8.203 1.00 64.69 234 GLY A O 1
ATOM 1852 N N . TRP A 1 235 ? -12.005 -17.376 -6.145 1.00 60.09 235 TRP A N 1
ATOM 1853 C CA . TRP A 1 235 ? -12.972 -16.322 -6.469 1.00 60.09 235 TRP A CA 1
ATOM 1854 C C . TRP A 1 235 ? -12.345 -15.056 -7.084 1.00 60.09 235 TRP A C 1
ATOM 1856 O O . TRP A 1 235 ? -13.066 -14.260 -7.668 1.00 60.09 235 TRP A O 1
ATOM 1866 N N . ILE A 1 236 ? -11.027 -14.850 -6.963 1.00 64.06 236 ILE A N 1
ATOM 1867 C CA . ILE A 1 236 ? -10.312 -13.697 -7.551 1.00 64.06 236 ILE A CA 1
ATOM 1868 C C . ILE A 1 236 ? -9.927 -13.972 -9.016 1.00 64.06 236 ILE A C 1
ATOM 1870 O O . ILE A 1 236 ? -9.716 -13.044 -9.791 1.00 64.06 236 ILE A O 1
ATOM 1874 N N . LEU A 1 237 ? -9.774 -15.248 -9.386 1.00 51.16 237 LEU A N 1
ATOM 1875 C CA . LEU A 1 237 ? -9.247 -15.681 -10.687 1.00 51.16 237 LEU A CA 1
ATOM 1876 C C . LEU A 1 237 ? -10.327 -16.094 -11.708 1.00 51.16 237 LEU A C 1
ATOM 1878 O O . LEU A 1 237 ? -9.954 -16.541 -12.795 1.00 51.16 237 LEU A O 1
ATOM 1882 N N . GLN A 1 238 ? -11.614 -15.985 -11.359 1.00 42.03 238 GLN A N 1
ATOM 1883 C CA . GLN A 1 238 ? -12.754 -16.172 -12.272 1.00 42.03 238 GLN A CA 1
ATOM 1884 C C . GLN A 1 238 ? -13.087 -14.865 -12.991 1.00 42.03 238 GLN A C 1
ATOM 1886 O O . GLN A 1 238 ? -13.388 -14.943 -14.202 1.00 42.03 238 GLN A O 1
#

Sequence (238 aa):
MTVIKLKSGGLWVHAPIAPTKECIQMLKELDAPVEHIVLPTFAYEHKIFVGPFSRKFPKAQIWVAPRQWSWPINLPLEFFGIFRAKPLKDEDDATPWVAEIEQKVLSSPEVGIGPYVEVAFYHKPSRTLLVTDAVIFVPQQPPECISKESLLASAKNGLAVKLLSKGKEVPDEPVVDNKLNRQKGWERMVLQILFLGPSNLLEPNASFAQMSQKLIVSPIVKTLVFSKVPEKVGWILQ